Protein AF-A0A8J7DM87-F1 (afdb_monomer_lite)

Foldseek 3Di:
DVVLCCPQQQLNLQLVLLCVQQDPVDDPPPPLLSVLSVLLSVLVVLQCPDPVNQCVLCVVPVPDDSVVSNSVCSVVVVVSVQSNVQLNVCCVVVVCPPPHSNVSSVVSSVLSSLLSNQAWDWDWDWDWDDDPPDIDGPPVDTDIDTHQAEDELDDDPPDPVVNVVNNVSVVSNCPGPGDHHHYDYDPDPPPPPPPPPPPPDDDDDDDDD

Structure (mmCIF, N/CA/C/O backbone):
data_AF-A0A8J7DM87-F1
#
_entry.id   AF-A0A8J7DM87-F1
#
loop_
_atom_site.group_PDB
_atom_site.id
_atom_site.type_symbol
_atom_site.label_atom_id
_atom_site.label_alt_id
_atom_site.label_comp_id
_atom_site.label_asym_id
_atom_site.label_entity_id
_atom_site.label_seq_id
_atom_site.pdbx_PDB_ins_code
_atom_site.Cartn_x
_atom_site.Cartn_y
_atom_site.Cartn_z
_atom_site.occupancy
_atom_site.B_iso_or_equiv
_atom_site.auth_seq_id
_atom_site.auth_comp_id
_atom_site.auth_asym_id
_atom_site.auth_atom_id
_atom_site.pdbx_PDB_model_num
ATOM 1 N N . MET A 1 1 ? -19.772 6.213 -8.512 1.00 78.81 1 MET A N 1
ATOM 2 C CA . MET A 1 1 ? -18.608 6.985 -8.019 1.00 78.81 1 MET A CA 1
ATOM 3 C C . MET A 1 1 ? -18.524 7.007 -6.493 1.00 78.81 1 MET A C 1
ATOM 5 O O . MET A 1 1 ? -17.556 6.469 -5.978 1.00 78.81 1 MET A O 1
ATOM 9 N N . LEU A 1 2 ? -19.517 7.533 -5.754 1.00 88.38 2 LEU A N 1
ATOM 10 C CA . LEU A 1 2 ? -19.465 7.568 -4.277 1.00 88.38 2 LEU A CA 1
ATOM 11 C C . LEU A 1 2 ? -19.300 6.173 -3.649 1.00 88.38 2 LEU A C 1
ATOM 13 O O . LEU A 1 2 ? -18.433 5.987 -2.805 1.00 88.38 2 LEU A O 1
ATOM 17 N N . ALA A 1 3 ? -20.060 5.181 -4.123 1.00 91.25 3 ALA A N 1
ATOM 18 C CA . ALA A 1 3 ? -19.948 3.799 -3.648 1.00 91.25 3 ALA A CA 1
ATOM 19 C C . ALA A 1 3 ? -18.552 3.189 -3.889 1.00 91.25 3 ALA A C 1
ATOM 21 O O . ALA A 1 3 ? -18.015 2.528 -3.012 1.00 91.25 3 ALA A O 1
ATOM 22 N N . GLN A 1 4 ? -17.926 3.460 -5.041 1.00 89.00 4 GLN A N 1
ATOM 23 C CA . GLN A 1 4 ? -16.578 2.961 -5.347 1.00 89.00 4 GLN A CA 1
ATOM 24 C C . GLN A 1 4 ? -15.531 3.570 -4.412 1.00 89.00 4 GLN A C 1
ATOM 26 O O . GLN A 1 4 ? -14.715 2.845 -3.857 1.00 89.00 4 GLN A O 1
ATOM 31 N N . VAL A 1 5 ? -15.586 4.886 -4.179 1.00 92.75 5 VAL A N 1
ATOM 32 C CA . VAL A 1 5 ? -14.704 5.552 -3.205 1.00 92.75 5 VAL A CA 1
ATOM 33 C C . VAL A 1 5 ? -14.937 4.980 -1.808 1.00 92.75 5 VAL A C 1
ATOM 35 O O . VAL A 1 5 ? -13.983 4.651 -1.110 1.00 92.75 5 VAL A O 1
ATOM 38 N N . ALA A 1 6 ? -16.202 4.815 -1.419 1.00 92.06 6 ALA A N 1
ATOM 39 C CA . ALA A 1 6 ? -16.560 4.282 -0.116 1.00 92.06 6 ALA A CA 1
ATOM 40 C C . ALA A 1 6 ? -16.076 2.845 0.086 1.00 92.06 6 ALA A C 1
ATOM 42 O O . ALA A 1 6 ? -15.753 2.515 1.217 1.00 92.06 6 ALA A O 1
ATOM 43 N N . ILE A 1 7 ? -16.009 2.012 -0.961 1.00 92.12 7 ILE A N 1
ATOM 44 C CA . ILE A 1 7 ? -15.634 0.592 -0.862 1.00 92.12 7 ILE A CA 1
ATOM 45 C C . ILE A 1 7 ? -14.127 0.367 -1.058 1.00 92.12 7 ILE A C 1
ATOM 47 O O . ILE A 1 7 ? -13.558 -0.431 -0.314 1.00 92.12 7 ILE A O 1
ATOM 51 N N . ALA A 1 8 ? -13.487 1.076 -1.990 1.00 92.00 8 ALA A N 1
ATOM 52 C CA . ALA A 1 8 ? -12.152 0.740 -2.498 1.00 92.00 8 ALA A CA 1
ATOM 53 C C . ALA A 1 8 ? -11.088 1.838 -2.330 1.00 92.00 8 ALA A C 1
ATOM 55 O O . ALA A 1 8 ? -9.941 1.641 -2.728 1.00 92.00 8 ALA A O 1
ATOM 56 N N . SER A 1 9 ? -11.428 2.999 -1.758 1.00 95.06 9 SER A N 1
ATOM 57 C CA . SER A 1 9 ? -10.416 4.019 -1.456 1.00 95.06 9 SER A CA 1
ATOM 58 C C . SER A 1 9 ? -9.378 3.470 -0.471 1.00 95.06 9 SER A C 1
ATOM 60 O O . SER A 1 9 ? -9.795 2.987 0.585 1.00 95.06 9 SER A O 1
ATOM 62 N N . PRO A 1 10 ? -8.062 3.624 -0.735 1.00 96.00 10 PRO A N 1
ATOM 63 C CA . PRO A 1 10 ? -7.007 3.169 0.171 1.00 96.00 10 PRO A CA 1
ATOM 64 C C . PRO A 1 10 ? -7.178 3.655 1.615 1.00 96.00 10 PRO A C 1
ATOM 66 O O . PRO A 1 10 ? -6.912 2.905 2.544 1.00 96.00 10 PRO A O 1
ATOM 69 N N . ALA A 1 11 ? -7.687 4.877 1.819 1.00 95.69 11 ALA A N 1
ATOM 70 C CA . ALA A 1 11 ? -7.945 5.414 3.158 1.00 95.69 11 ALA A CA 1
ATOM 71 C C . ALA A 1 11 ? -9.092 4.693 3.870 1.00 95.69 11 ALA A C 1
ATOM 73 O O . ALA A 1 11 ? -9.029 4.444 5.070 1.00 95.69 11 ALA A O 1
ATOM 74 N N . VAL A 1 12 ? -10.154 4.356 3.135 1.00 95.06 12 VAL A N 1
ATOM 75 C CA . VAL A 1 12 ? -11.328 3.705 3.722 1.00 95.06 12 VAL A CA 1
ATOM 76 C C . VAL A 1 12 ? -11.049 2.225 3.966 1.00 95.06 12 VAL A C 1
ATOM 78 O O . VAL A 1 12 ? -11.455 1.702 5.003 1.00 95.06 12 VAL A O 1
ATOM 81 N N . THR A 1 13 ? -10.334 1.562 3.053 1.00 96.12 13 THR A N 1
ATOM 82 C CA . THR A 1 13 ? -9.898 0.178 3.253 1.00 96.12 13 THR A CA 1
ATOM 83 C C . THR A 1 13 ? -8.917 0.083 4.416 1.00 96.12 13 THR A C 1
ATOM 85 O O . THR A 1 13 ? -9.153 -0.716 5.313 1.00 96.12 13 THR A O 1
ATOM 88 N N . ALA A 1 14 ? -7.913 0.969 4.485 1.00 96.06 14 ALA A N 1
ATOM 89 C CA . ALA A 1 14 ? -6.979 1.051 5.611 1.00 96.06 14 ALA A CA 1
ATOM 90 C C . ALA A 1 14 ? -7.693 1.268 6.948 1.00 96.06 14 ALA A C 1
ATOM 92 O O . ALA A 1 14 ? -7.427 0.549 7.904 1.00 96.06 14 ALA A O 1
ATOM 93 N N . LEU A 1 15 ? -8.634 2.218 7.015 1.00 95.06 15 LEU A N 1
ATOM 94 C CA . LEU A 1 15 ? -9.402 2.469 8.234 1.00 95.06 15 LEU A CA 1
ATOM 95 C C . LEU A 1 15 ? -10.190 1.227 8.666 1.00 95.06 15 LEU A C 1
ATOM 97 O O . LEU A 1 15 ? -10.173 0.868 9.841 1.00 95.06 15 LEU A O 1
ATOM 101 N N . ARG A 1 16 ? -10.864 0.554 7.724 1.00 94.06 16 ARG A N 1
ATOM 102 C CA . ARG A 1 16 ? -11.613 -0.675 8.015 1.00 94.06 16 ARG A CA 1
ATOM 103 C C . ARG A 1 16 ? -10.704 -1.807 8.489 1.00 94.06 16 ARG A C 1
ATOM 105 O O . ARG A 1 16 ? -11.084 -2.505 9.424 1.00 94.06 16 ARG A O 1
ATOM 112 N N . SER A 1 17 ? -9.531 -1.971 7.885 1.00 95.00 17 SER A N 1
ATOM 113 C CA . SER A 1 17 ? -8.558 -2.99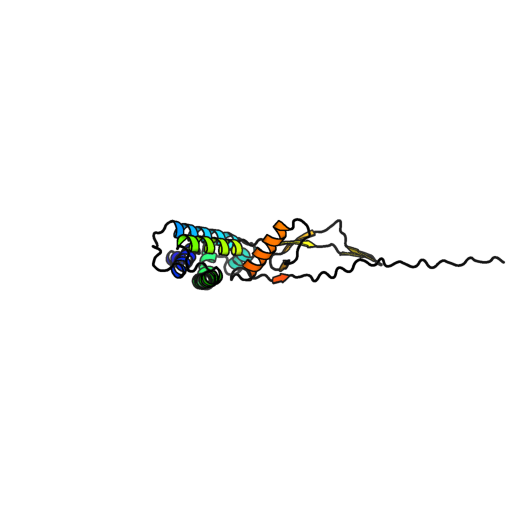7 8.276 1.00 95.00 17 SER A CA 1
ATOM 114 C C . SER A 1 17 ? -7.961 -2.718 9.657 1.00 95.00 17 SER A C 1
ATOM 116 O O . SER A 1 17 ? -7.986 -3.598 10.513 1.00 95.00 17 SER A O 1
ATOM 118 N N . LEU A 1 18 ? -7.559 -1.470 9.935 1.00 93.94 18 LEU A N 1
ATOM 119 C CA . LEU A 1 18 ? -7.085 -1.042 11.257 1.00 93.94 18 LEU A CA 1
ATOM 120 C C . LEU A 1 18 ? -8.125 -1.320 12.348 1.00 93.94 18 LEU A C 1
ATOM 122 O O . LEU A 1 18 ? -7.807 -1.870 13.398 1.00 93.94 18 LEU A O 1
ATOM 126 N N . MET A 1 19 ? -9.392 -1.003 12.089 1.00 92.31 19 MET A N 1
ATOM 127 C CA . MET A 1 19 ? -10.471 -1.280 13.037 1.00 92.31 19 MET A CA 1
ATOM 128 C C . MET A 1 19 ? -10.674 -2.769 13.328 1.00 92.31 19 MET A C 1
ATOM 130 O O . MET A 1 19 ? -11.056 -3.121 14.443 1.00 92.31 19 MET A O 1
ATOM 134 N N . ARG A 1 20 ? -10.440 -3.648 12.347 1.00 91.25 20 ARG A N 1
ATOM 135 C CA . ARG A 1 20 ? -10.564 -5.100 12.546 1.00 91.25 20 ARG A CA 1
ATOM 136 C C . ARG A 1 20 ? -9.484 -5.632 13.481 1.00 91.25 20 ARG A C 1
ATOM 138 O O . ARG A 1 20 ? -9.795 -6.478 14.311 1.00 91.25 20 ARG A O 1
ATOM 145 N N . VAL A 1 21 ? -8.256 -5.125 13.369 1.00 91.12 21 VAL A N 1
ATOM 146 C CA . VAL A 1 21 ? -7.116 -5.599 14.174 1.00 91.12 21 VAL A CA 1
ATOM 147 C C . VAL A 1 21 ? -7.040 -4.950 15.559 1.00 91.12 21 VAL A C 1
ATOM 149 O O . VAL A 1 21 ? -6.630 -5.598 16.513 1.00 91.12 21 VAL A O 1
ATOM 152 N N . ILE A 1 22 ? -7.494 -3.702 15.698 1.00 89.06 22 ILE A N 1
ATOM 153 C CA . ILE A 1 22 ? -7.538 -2.977 16.981 1.00 89.06 22 ILE A CA 1
ATOM 154 C C . ILE A 1 22 ? -8.763 -3.381 17.832 1.00 89.06 22 ILE A C 1
ATOM 156 O O . ILE A 1 22 ? -8.779 -3.208 19.052 1.00 89.06 22 ILE A O 1
ATOM 160 N N . GLY A 1 23 ? -9.795 -3.947 17.200 1.00 77.88 23 GLY A N 1
ATOM 161 C CA . GLY A 1 23 ? -11.029 -4.373 17.856 1.00 77.88 23 GLY A CA 1
ATOM 162 C C . GLY A 1 23 ? -12.035 -3.239 18.099 1.00 77.88 23 GLY A C 1
ATOM 163 O O . GLY A 1 23 ? -11.766 -2.056 17.889 1.00 77.88 23 GLY A O 1
ATOM 164 N N . GLN A 1 24 ? -13.238 -3.609 18.561 1.00 59.88 24 GLN A N 1
ATOM 165 C CA . GLN A 1 24 ? -14.386 -2.696 18.733 1.00 59.88 24 GLN A CA 1
ATOM 166 C C . GLN A 1 24 ? -14.184 -1.596 19.794 1.00 59.88 24 GLN A C 1
ATOM 168 O O . GLN A 1 24 ? -15.005 -0.686 19.886 1.00 59.88 24 GLN A O 1
ATOM 173 N N . SER A 1 25 ? -13.099 -1.644 20.574 1.00 54.94 25 SER A N 1
ATOM 174 C CA . SER A 1 25 ? -12.736 -0.585 21.527 1.00 54.94 25 SER A CA 1
ATOM 175 C C . SER A 1 25 ? -12.288 0.712 20.838 1.00 54.94 25 SER A C 1
ATOM 177 O O . SER A 1 25 ? -12.286 1.770 21.465 1.00 54.94 25 SER A O 1
ATOM 179 N N . ALA A 1 26 ? -11.951 0.665 19.544 1.00 59.50 26 ALA A N 1
ATOM 180 C CA . ALA A 1 26 ? -11.668 1.848 18.744 1.00 59.50 26 ALA A CA 1
ATOM 181 C C . ALA A 1 26 ? -12.945 2.409 18.100 1.00 59.50 26 ALA A C 1
ATOM 183 O O . ALA A 1 26 ? -13.532 1.819 17.192 1.00 59.50 26 ALA A O 1
ATOM 184 N N . SER A 1 27 ? -13.353 3.603 18.530 1.00 65.56 27 SER A N 1
ATOM 185 C CA . SER A 1 27 ? -14.423 4.341 17.859 1.00 65.56 27 SER A CA 1
ATOM 186 C C . SER A 1 27 ? -13.992 4.771 16.449 1.00 65.56 27 SER A C 1
ATOM 188 O O . SER A 1 27 ? -12.911 5.335 16.278 1.00 65.56 27 SER A O 1
ATOM 190 N N . LEU A 1 28 ? -14.889 4.645 15.460 1.00 72.31 28 LEU A N 1
ATOM 191 C CA . LEU A 1 28 ? -14.779 5.283 14.129 1.00 72.31 28 LEU A CA 1
ATOM 192 C C . LEU A 1 28 ? -14.495 6.796 14.205 1.00 72.31 28 LEU A C 1
ATOM 194 O O . LEU A 1 28 ? -14.063 7.417 13.230 1.00 72.31 28 LEU A O 1
ATOM 198 N N . THR A 1 29 ? -14.782 7.412 15.352 1.00 79.00 29 THR A N 1
ATOM 199 C CA . THR A 1 29 ? -14.550 8.833 15.607 1.00 79.00 29 THR A CA 1
ATOM 200 C C . THR A 1 29 ? -13.154 9.147 16.143 1.00 79.00 29 THR A C 1
ATOM 202 O O . THR A 1 29 ? -12.823 10.330 16.227 1.00 79.00 29 THR A O 1
ATOM 205 N N . ASN A 1 30 ? -12.322 8.144 16.461 1.00 88.75 30 ASN A N 1
ATOM 206 C CA . ASN A 1 30 ? -10.961 8.373 16.942 1.00 88.75 30 ASN A CA 1
ATOM 207 C C . ASN A 1 30 ? -10.128 9.055 15.844 1.00 88.75 30 ASN A C 1
ATOM 209 O O . ASN A 1 30 ? -9.835 8.484 14.791 1.00 88.75 30 ASN A O 1
ATOM 213 N N . VAL A 1 31 ? -9.762 10.312 16.099 1.00 92.00 31 VAL A N 1
ATOM 214 C CA . VAL A 1 31 ? -9.039 11.161 15.148 1.00 92.00 31 VAL A CA 1
ATOM 215 C C . VAL A 1 31 ? -7.661 10.587 14.825 1.00 92.00 31 VAL A C 1
ATOM 217 O O . VAL A 1 31 ? -7.260 10.642 13.667 1.00 92.00 31 VAL A O 1
ATOM 220 N N . GLN A 1 32 ? -6.967 9.992 15.800 1.00 92.00 32 GLN A N 1
ATOM 221 C CA . GLN A 1 32 ? -5.617 9.457 15.600 1.00 92.00 32 GLN A CA 1
ATOM 222 C C . GLN A 1 32 ? -5.625 8.262 14.645 1.00 92.00 32 GLN A C 1
ATOM 224 O O . GLN A 1 32 ? -4.847 8.223 13.695 1.00 92.00 32 GLN A O 1
ATOM 229 N N . ILE A 1 33 ? -6.580 7.344 14.813 1.00 92.81 33 ILE A N 1
ATOM 230 C CA . ILE A 1 33 ? -6.724 6.180 13.926 1.00 92.81 33 ILE A CA 1
ATOM 231 C C . ILE A 1 33 ? -7.092 6.621 12.502 1.00 92.81 33 ILE A C 1
ATOM 233 O O . ILE A 1 33 ? -6.536 6.114 11.528 1.00 92.81 33 ILE A O 1
ATOM 237 N N . ARG A 1 34 ? -7.982 7.613 12.353 1.00 93.69 34 ARG A N 1
ATOM 238 C CA . ARG A 1 34 ? -8.309 8.171 11.028 1.00 93.69 34 ARG A CA 1
ATOM 239 C C . ARG A 1 34 ? -7.117 8.861 10.372 1.00 93.69 34 ARG A C 1
ATOM 241 O O . ARG A 1 34 ? -6.947 8.727 9.162 1.00 93.69 34 ARG A O 1
ATOM 248 N N . ASN A 1 35 ? -6.300 9.571 11.149 1.00 95.94 35 ASN A N 1
ATOM 249 C CA . ASN A 1 35 ? -5.075 10.183 10.645 1.00 95.94 35 ASN A CA 1
ATOM 250 C C . ASN A 1 35 ? -4.100 9.112 10.150 1.00 95.94 35 ASN A C 1
ATOM 252 O O . ASN A 1 35 ? -3.584 9.250 9.046 1.00 95.94 35 ASN A O 1
ATOM 256 N N . LYS A 1 36 ? -3.929 8.012 10.893 1.00 96.19 36 LYS A N 1
ATOM 257 C CA . LYS A 1 36 ? -3.086 6.885 10.474 1.00 96.19 36 LYS A CA 1
ATOM 258 C C . LYS A 1 36 ? -3.600 6.185 9.213 1.00 96.19 36 LYS A C 1
ATOM 260 O O . LYS A 1 36 ? -2.830 5.936 8.290 1.00 96.19 36 LYS A O 1
ATOM 265 N N . ALA A 1 37 ? -4.912 5.999 9.076 1.00 95.69 37 ALA A N 1
ATOM 266 C CA . ALA A 1 37 ? -5.497 5.508 7.827 1.00 95.69 37 ALA A CA 1
ATOM 267 C C . ALA A 1 37 ? -5.257 6.459 6.632 1.00 95.69 37 ALA A C 1
ATOM 269 O O . ALA A 1 37 ? -5.003 6.006 5.513 1.00 95.69 37 ALA A O 1
ATOM 270 N N . ALA A 1 38 ? -5.330 7.776 6.853 1.00 96.25 38 ALA A N 1
ATOM 271 C CA . ALA A 1 38 ? -5.045 8.778 5.826 1.00 96.25 38 ALA A CA 1
ATOM 272 C C . ALA A 1 38 ? -3.552 8.830 5.456 1.00 96.25 38 ALA A C 1
ATOM 274 O O . ALA A 1 38 ? -3.221 8.959 4.278 1.00 96.25 38 ALA A O 1
ATOM 275 N N . GLU A 1 39 ? -2.665 8.686 6.440 1.00 97.00 39 GLU A N 1
ATOM 276 C CA . GLU A 1 39 ? -1.218 8.568 6.251 1.00 97.00 39 GLU A CA 1
ATOM 277 C C . GLU A 1 39 ? -0.881 7.336 5.406 1.00 97.00 39 GLU A C 1
ATOM 279 O O . GLU A 1 39 ? -0.224 7.460 4.373 1.00 97.00 39 GLU A O 1
ATOM 284 N N . LEU A 1 40 ? -1.438 6.171 5.744 1.00 95.88 40 LEU A N 1
ATOM 285 C CA . LEU A 1 40 ? -1.252 4.957 4.955 1.00 95.88 40 LEU A CA 1
ATOM 286 C C . LEU A 1 40 ? -1.753 5.130 3.509 1.00 95.88 40 LEU A C 1
ATOM 288 O O . LEU A 1 40 ? -1.078 4.749 2.550 1.00 95.88 40 LEU A O 1
ATOM 292 N N . ALA A 1 41 ? -2.912 5.765 3.318 1.00 95.50 41 ALA A N 1
ATOM 293 C CA . ALA A 1 41 ? -3.420 6.086 1.984 1.00 95.50 41 ALA A CA 1
ATOM 294 C C . ALA A 1 41 ? -2.492 7.023 1.197 1.00 95.50 41 ALA A C 1
ATOM 296 O O . ALA A 1 41 ? -2.371 6.903 -0.025 1.00 95.50 41 ALA A O 1
ATOM 297 N N . TRP A 1 42 ? -1.821 7.948 1.883 1.00 95.44 42 TRP A N 1
ATOM 298 C CA . TRP A 1 42 ? -0.804 8.795 1.275 1.00 95.44 42 TRP A CA 1
ATOM 299 C C . TRP A 1 42 ? 0.422 7.985 0.849 1.00 95.44 42 TRP A C 1
ATOM 301 O O . TRP A 1 42 ? 0.929 8.189 -0.256 1.00 95.44 42 TRP A O 1
ATOM 311 N N . SER A 1 43 ? 0.845 7.010 1.655 1.00 94.38 43 SER A N 1
ATOM 312 C CA . SER A 1 43 ? 1.924 6.079 1.309 1.00 94.38 43 SER A CA 1
ATOM 313 C C . SER A 1 43 ? 1.594 5.255 0.062 1.00 94.38 43 SER A C 1
ATOM 315 O O . SER A 1 43 ? 2.444 5.123 -0.820 1.00 94.38 43 SER A O 1
ATOM 317 N N . PHE A 1 44 ? 0.342 4.821 -0.123 1.00 94.31 44 PHE A N 1
ATOM 318 C CA . PHE A 1 44 ? -0.105 4.169 -1.367 1.00 94.31 44 PHE A CA 1
ATOM 319 C C . PHE A 1 44 ? 0.088 5.033 -2.616 1.00 94.31 44 PHE A C 1
ATOM 321 O O . PHE A 1 44 ? 0.312 4.509 -3.709 1.00 94.31 44 PHE A O 1
ATOM 328 N N . ARG A 1 45 ? 0.058 6.364 -2.482 1.00 92.25 45 ARG A N 1
ATOM 329 C CA . ARG A 1 45 ? 0.340 7.265 -3.604 1.00 92.25 45 ARG A CA 1
ATOM 330 C C . ARG A 1 45 ? 1.756 7.068 -4.142 1.00 92.25 45 ARG A C 1
ATOM 332 O O . ARG A 1 45 ? 1.962 7.241 -5.338 1.00 92.25 45 ARG A O 1
ATOM 339 N N . SER A 1 46 ? 2.719 6.699 -3.295 1.00 89.25 46 SER A N 1
ATOM 340 C CA . SER A 1 46 ? 4.086 6.407 -3.737 1.00 89.25 46 SER A CA 1
ATOM 341 C C . SER A 1 46 ? 4.140 5.181 -4.653 1.00 89.25 46 SER A C 1
ATOM 343 O O . SER A 1 46 ? 4.792 5.252 -5.691 1.00 89.25 46 SER A O 1
ATOM 345 N N . LEU A 1 47 ? 3.379 4.125 -4.339 1.00 89.69 47 LEU A N 1
ATOM 346 C CA . LEU A 1 47 ? 3.224 2.928 -5.168 1.00 89.69 47 LEU A CA 1
ATOM 347 C C . LEU A 1 47 ? 2.506 3.252 -6.484 1.00 89.69 47 LEU A C 1
ATOM 349 O O . LEU A 1 47 ? 3.022 2.962 -7.561 1.00 89.69 47 LEU A O 1
ATOM 353 N N . PHE A 1 48 ? 1.338 3.896 -6.417 1.00 92.12 48 PHE A N 1
ATOM 354 C CA . PHE A 1 48 ? 0.552 4.197 -7.616 1.00 92.12 48 PHE A CA 1
ATOM 355 C C . PHE A 1 48 ? 1.206 5.241 -8.525 1.00 92.12 48 PHE A C 1
ATOM 357 O O . PHE A 1 48 ? 0.922 5.258 -9.717 1.00 92.12 48 PHE A O 1
ATOM 364 N N . ASN A 1 49 ? 2.103 6.084 -8.016 1.00 91.31 49 ASN A N 1
ATOM 365 C CA . ASN A 1 49 ? 2.853 7.028 -8.845 1.00 91.31 49 ASN A CA 1
ATOM 366 C C . ASN A 1 49 ? 4.151 6.441 -9.419 1.00 91.31 49 ASN A C 1
ATOM 368 O O . ASN A 1 49 ? 4.875 7.158 -10.113 1.00 91.31 49 ASN A O 1
ATOM 372 N N . GLN A 1 50 ? 4.462 5.165 -9.169 1.00 87.75 50 GLN A N 1
ATOM 373 C CA . GLN A 1 50 ? 5.582 4.515 -9.848 1.00 87.75 50 GLN A CA 1
ATOM 374 C C . GLN A 1 50 ? 5.313 4.479 -11.365 1.00 87.75 50 GLN A C 1
ATOM 376 O O . GLN A 1 50 ? 4.179 4.185 -11.772 1.00 87.75 50 GLN A O 1
ATOM 381 N N . PRO A 1 51 ? 6.311 4.779 -12.221 1.00 88.56 51 PRO A N 1
ATOM 382 C CA . PRO A 1 51 ? 6.134 4.779 -13.674 1.00 88.56 51 PRO A CA 1
ATOM 383 C C . PRO A 1 51 ? 5.600 3.450 -14.214 1.00 88.56 51 PRO A C 1
ATOM 385 O O . PRO A 1 51 ? 4.769 3.442 -15.122 1.00 88.56 51 PRO A O 1
ATOM 388 N N . GLU A 1 52 ? 6.028 2.333 -13.629 1.00 87.00 52 GLU A N 1
ATOM 389 C CA . GLU A 1 52 ? 5.628 0.981 -14.021 1.00 87.00 52 GLU A CA 1
ATOM 390 C C . GLU A 1 52 ? 4.151 0.745 -13.711 1.00 87.00 52 GLU A C 1
ATOM 392 O O . GLU A 1 52 ? 3.396 0.318 -14.583 1.00 87.00 52 GLU A O 1
ATOM 397 N N . VAL A 1 53 ? 3.718 1.101 -12.497 1.00 89.94 53 VAL A N 1
ATOM 398 C CA . VAL A 1 53 ? 2.318 0.979 -12.063 1.00 89.94 53 VAL A CA 1
ATOM 399 C C . VAL A 1 53 ? 1.425 1.912 -12.877 1.00 89.94 53 VAL A C 1
ATOM 401 O O . VAL A 1 53 ? 0.383 1.498 -13.378 1.00 89.94 53 VAL A O 1
ATOM 404 N N . THR A 1 54 ? 1.865 3.152 -13.100 1.00 92.12 54 THR A N 1
ATOM 405 C CA . THR A 1 54 ? 1.133 4.116 -13.933 1.00 92.12 54 THR A CA 1
ATOM 406 C C . THR A 1 54 ? 0.957 3.598 -15.356 1.00 92.12 54 THR A C 1
ATOM 408 O O . THR A 1 54 ? -0.135 3.694 -15.921 1.00 92.12 54 THR A O 1
ATOM 411 N N . THR A 1 55 ? 2.016 3.030 -15.937 1.00 92.06 55 THR A N 1
ATOM 412 C CA . THR A 1 55 ? 1.986 2.464 -17.290 1.00 92.06 55 THR A CA 1
ATOM 413 C C . THR A 1 55 ? 1.079 1.241 -17.357 1.00 92.06 55 THR A C 1
ATOM 415 O O . THR A 1 55 ? 0.281 1.147 -18.288 1.00 92.06 55 THR A O 1
ATOM 418 N N . LEU A 1 56 ? 1.131 0.353 -16.358 1.00 91.81 56 LEU A N 1
ATOM 419 C CA . LEU A 1 56 ? 0.257 -0.816 -16.247 1.00 91.81 56 LEU A CA 1
ATOM 420 C C . LEU A 1 56 ? -1.220 -0.406 -16.201 1.00 91.81 56 LEU A C 1
ATOM 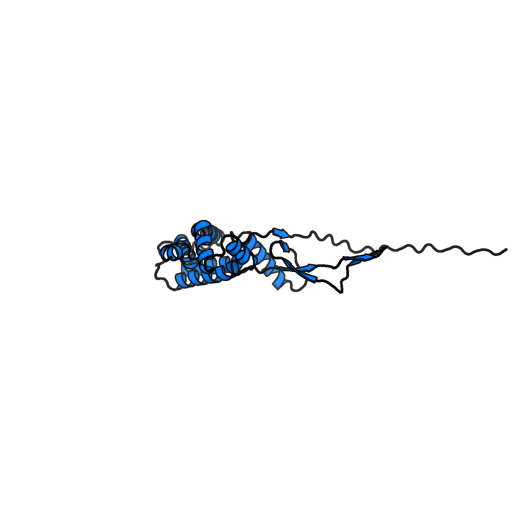422 O O . LEU A 1 56 ? -2.003 -0.818 -17.056 1.00 91.81 56 LEU A O 1
ATOM 426 N N . LEU A 1 57 ? -1.594 0.459 -15.254 1.00 93.56 57 LEU A N 1
ATOM 427 C CA . LEU A 1 57 ? -2.988 0.864 -15.052 1.00 93.56 57 LEU A CA 1
ATOM 428 C C . LEU A 1 57 ? -3.545 1.644 -16.248 1.00 93.56 57 LEU A C 1
ATOM 430 O O . LEU A 1 57 ? -4.689 1.432 -16.652 1.00 93.56 57 LEU A O 1
ATOM 434 N N . ARG A 1 58 ? -2.734 2.514 -16.867 1.00 93.12 58 ARG A N 1
ATOM 435 C CA . ARG A 1 58 ? -3.116 3.180 -18.124 1.00 93.12 58 ARG A CA 1
ATOM 436 C C . ARG A 1 58 ? -3.137 2.221 -19.313 1.00 93.12 58 ARG A C 1
ATOM 438 O O . ARG A 1 58 ? -3.840 2.486 -20.281 1.00 93.12 58 ARG A O 1
ATOM 445 N N . GLY A 1 59 ? -2.366 1.139 -19.282 1.00 92.06 59 GLY A N 1
ATOM 446 C CA . GLY A 1 59 ? -2.393 0.087 -20.295 1.00 92.06 59 GLY A CA 1
ATOM 447 C C . GLY A 1 59 ? -3.720 -0.670 -20.315 1.00 92.06 59 GLY A C 1
ATOM 448 O O . GLY A 1 59 ? -4.204 -0.998 -21.393 1.00 92.06 59 GLY A O 1
ATOM 449 N N . MET A 1 60 ? -4.335 -0.874 -19.145 1.00 90.25 60 MET A N 1
ATOM 450 C CA . MET A 1 60 ? -5.623 -1.565 -19.005 1.00 90.25 60 MET A CA 1
ATOM 451 C C . MET A 1 60 ? -6.793 -0.753 -19.574 1.00 90.25 60 MET A C 1
ATOM 453 O O . MET A 1 60 ? -7.646 -1.299 -20.268 1.00 90.25 60 MET A O 1
ATOM 457 N N . ASN A 1 61 ? -6.850 0.553 -19.290 1.00 87.75 61 ASN A N 1
ATOM 458 C CA . ASN A 1 61 ? -7.855 1.455 -19.854 1.00 87.75 61 ASN A CA 1
ATOM 459 C C . ASN A 1 61 ? -7.368 2.916 -19.806 1.00 87.75 61 ASN A C 1
ATOM 461 O O . ASN A 1 61 ? -6.939 3.408 -18.762 1.00 87.75 61 ASN A O 1
ATOM 465 N N . ARG A 1 62 ? -7.459 3.624 -20.939 1.00 87.31 62 ARG A N 1
ATOM 466 C CA . ARG A 1 62 ? -6.983 5.012 -21.109 1.00 87.31 62 ARG A CA 1
ATOM 467 C C . ARG A 1 62 ? -8.082 6.072 -21.078 1.00 87.31 62 ARG A C 1
ATOM 469 O O . ARG A 1 62 ? -7.757 7.253 -21.072 1.00 87.31 62 ARG A O 1
ATOM 476 N N . GLN A 1 63 ? -9.350 5.670 -21.108 1.00 88.31 63 GLN A N 1
ATOM 477 C CA . GLN A 1 63 ? -10.471 6.592 -21.318 1.00 88.31 63 GLN A CA 1
ATOM 478 C C . GLN A 1 63 ? -10.833 7.394 -20.064 1.00 88.31 63 GLN A C 1
ATOM 480 O O . GLN A 1 63 ? -11.389 8.484 -20.157 1.00 88.31 63 GLN A O 1
ATOM 485 N N . GLU A 1 64 ? -10.521 6.868 -18.881 1.00 89.62 64 GLU A N 1
ATOM 486 C CA . GLU A 1 64 ? -10.902 7.496 -17.622 1.00 89.62 64 GLU A CA 1
ATOM 487 C C . GLU A 1 64 ? -9.750 8.227 -16.925 1.00 89.62 64 GLU A C 1
ATOM 489 O O . GLU A 1 64 ? -8.578 7.877 -17.104 1.00 89.62 64 GLU A O 1
ATOM 494 N N . PRO A 1 65 ? -10.069 9.200 -16.049 1.00 92.88 65 PRO A N 1
ATOM 495 C CA . PRO A 1 65 ? -9.078 9.826 -15.188 1.00 92.88 65 PRO A CA 1
ATOM 496 C C . PRO A 1 65 ? -8.292 8.800 -14.363 1.00 92.88 65 PRO A C 1
ATOM 498 O O . PRO A 1 65 ? -8.856 7.859 -13.803 1.00 92.88 65 PRO A O 1
ATOM 501 N N . TYR A 1 66 ? -6.985 9.032 -14.219 1.00 93.44 66 TYR A N 1
ATOM 502 C CA . TYR A 1 66 ? -6.071 8.089 -13.565 1.00 93.44 66 TYR A CA 1
ATOM 503 C C . TYR A 1 66 ? -6.494 7.698 -12.140 1.00 93.44 66 TYR A C 1
ATOM 505 O O . TYR A 1 66 ? -6.436 6.530 -11.771 1.00 93.44 66 TYR A O 1
ATOM 513 N N . TRP A 1 67 ? -6.989 8.653 -11.350 1.00 92.38 67 TRP A N 1
ATOM 514 C CA . TRP A 1 67 ? -7.448 8.389 -9.984 1.00 92.38 67 TRP A CA 1
ATOM 515 C C . TRP A 1 67 ? -8.603 7.377 -9.934 1.00 92.38 67 TRP A C 1
ATOM 517 O O . TRP A 1 67 ? -8.702 6.605 -8.984 1.00 92.38 67 TRP A O 1
ATOM 527 N N . ARG A 1 68 ? -9.465 7.345 -10.959 1.00 92.75 68 ARG A N 1
ATOM 528 C CA . ARG A 1 68 ? -10.583 6.402 -11.028 1.00 92.75 68 ARG A CA 1
ATOM 529 C C . ARG A 1 68 ? -10.097 5.005 -11.392 1.00 92.75 68 ARG A C 1
ATOM 531 O O . ARG A 1 68 ? -10.554 4.039 -10.797 1.00 92.75 68 ARG A O 1
ATOM 538 N N . ARG A 1 69 ? -9.099 4.915 -12.276 1.00 92.81 69 ARG A N 1
ATOM 539 C CA . ARG A 1 69 ? -8.407 3.658 -12.599 1.00 92.81 69 ARG A CA 1
ATOM 540 C C . ARG A 1 69 ? -7.758 3.033 -11.367 1.00 92.81 69 ARG A C 1
ATOM 542 O O . ARG A 1 69 ? -7.877 1.831 -11.178 1.00 92.81 69 ARG A O 1
ATOM 549 N N . VAL A 1 70 ? -7.130 3.844 -10.513 1.00 94.12 70 VAL A N 1
ATOM 550 C CA . VAL A 1 70 ? -6.578 3.373 -9.231 1.00 94.12 70 VAL A CA 1
ATOM 551 C C . VAL A 1 70 ? -7.680 2.790 -8.342 1.00 94.12 70 VAL A C 1
ATOM 553 O O . VAL A 1 70 ? -7.516 1.692 -7.826 1.00 94.12 70 VAL A O 1
ATOM 556 N N . LEU A 1 71 ? -8.818 3.477 -8.195 1.00 93.81 71 LEU A N 1
ATOM 557 C CA . LEU A 1 71 ? -9.933 2.979 -7.376 1.00 93.81 71 LEU A CA 1
ATOM 558 C C . LEU A 1 71 ? -10.524 1.669 -7.904 1.00 93.81 71 LEU A C 1
ATOM 560 O O . LEU A 1 71 ? -10.820 0.780 -7.112 1.00 93.81 71 LEU A O 1
ATOM 564 N N . GLU A 1 72 ? -10.703 1.553 -9.218 1.00 93.12 72 GLU A N 1
ATOM 565 C CA . GLU A 1 72 ? -11.192 0.320 -9.843 1.00 93.12 72 GLU A CA 1
ATOM 566 C C . GLU A 1 72 ? -10.190 -0.819 -9.666 1.00 93.12 72 GLU A C 1
ATOM 568 O O . GLU A 1 72 ? -10.579 -1.905 -9.259 1.00 93.12 72 GLU A O 1
ATOM 573 N N . TYR A 1 73 ? -8.892 -0.549 -9.821 1.00 94.00 73 TYR A N 1
ATOM 574 C CA . TYR A 1 73 ? -7.855 -1.543 -9.554 1.00 94.00 73 TYR A CA 1
ATOM 575 C C . TYR A 1 73 ? -7.850 -2.013 -8.092 1.00 94.00 73 TYR A C 1
ATOM 577 O O . TYR A 1 73 ? -7.741 -3.207 -7.831 1.00 94.00 73 TYR A O 1
ATOM 585 N N . CYS A 1 74 ? -8.009 -1.101 -7.126 1.00 95.12 74 CYS A N 1
ATOM 586 C CA . CYS A 1 74 ? -8.133 -1.465 -5.712 1.00 95.12 74 CYS A CA 1
ATOM 587 C C . CYS A 1 74 ? -9.381 -2.314 -5.433 1.00 95.12 74 CYS A C 1
ATOM 589 O O . CYS A 1 74 ? -9.342 -3.187 -4.565 1.00 95.12 74 CYS A O 1
ATOM 591 N N . LEU A 1 75 ? -10.486 -2.040 -6.135 1.00 94.75 75 LEU A N 1
ATOM 592 C CA . LEU A 1 75 ? -11.734 -2.787 -6.004 1.00 94.75 75 LEU A CA 1
ATOM 593 C C . LEU A 1 75 ? -11.585 -4.199 -6.579 1.00 94.75 75 LEU A C 1
ATOM 595 O O . LEU A 1 75 ? -11.812 -5.171 -5.864 1.00 94.75 75 LEU A O 1
ATOM 599 N N . ASP A 1 76 ? -11.161 -4.296 -7.838 1.00 93.81 76 ASP A N 1
ATOM 600 C CA . ASP A 1 76 ? -11.041 -5.552 -8.582 1.00 93.81 76 ASP A CA 1
ATOM 601 C C . ASP A 1 76 ? -9.935 -6.446 -8.005 1.00 93.81 76 ASP A C 1
ATOM 603 O O . ASP A 1 76 ? -10.079 -7.664 -7.938 1.00 93.81 76 ASP A O 1
ATOM 607 N N . GLY A 1 77 ? -8.839 -5.838 -7.541 1.00 91.38 77 GLY A N 1
ATOM 608 C CA . GLY A 1 77 ? -7.716 -6.521 -6.898 1.00 91.38 77 GLY A CA 1
ATOM 609 C C . GLY A 1 77 ? -7.933 -6.851 -5.418 1.00 91.38 77 GLY A C 1
ATOM 610 O O . GLY A 1 77 ? -7.036 -7.411 -4.794 1.00 91.38 77 GLY A O 1
ATOM 611 N N . GLY A 1 78 ? -9.082 -6.495 -4.833 1.00 94.56 78 GLY A N 1
ATOM 612 C CA . GLY A 1 78 ? -9.415 -6.855 -3.454 1.00 94.56 78 GLY A CA 1
ATOM 613 C C . GLY A 1 78 ? -8.511 -6.212 -2.396 1.00 94.56 78 GLY A C 1
ATOM 614 O O . GLY A 1 78 ? -8.123 -6.880 -1.437 1.00 94.56 78 GLY A O 1
ATOM 615 N N . LEU A 1 79 ? -8.196 -4.914 -2.521 1.00 95.25 79 LEU A N 1
ATOM 616 C CA . LEU A 1 79 ? -7.298 -4.209 -1.590 1.00 95.25 79 LEU A CA 1
ATOM 617 C C . LEU A 1 79 ? -7.740 -4.328 -0.119 1.00 95.25 79 LEU A C 1
ATOM 619 O O . LEU A 1 79 ? -6.894 -4.400 0.767 1.00 95.25 79 LEU A O 1
ATOM 623 N N . GLN A 1 80 ? -9.051 -4.376 0.148 1.00 95.50 80 GLN A N 1
ATOM 624 C CA . GLN A 1 80 ? -9.574 -4.608 1.499 1.00 95.50 80 GLN A CA 1
ATOM 625 C C . GLN A 1 80 ? -9.054 -5.924 2.087 1.00 95.50 80 GLN A C 1
ATOM 627 O O . GLN A 1 80 ? -8.568 -5.930 3.210 1.00 95.50 80 GLN A O 1
ATOM 632 N N . SER A 1 81 ? -9.149 -7.021 1.334 1.00 96.31 81 SER A N 1
ATOM 633 C CA . SER A 1 81 ? -8.722 -8.345 1.790 1.00 96.31 81 SER A CA 1
ATOM 634 C C . SER A 1 81 ? -7.213 -8.406 1.990 1.00 96.31 81 SER A C 1
ATOM 636 O O . SER A 1 81 ? -6.757 -8.967 2.979 1.00 96.31 81 SER A O 1
ATOM 638 N N . VAL A 1 82 ? -6.445 -7.776 1.094 1.00 95.50 82 VAL A N 1
ATOM 639 C CA . VAL A 1 82 ? -4.984 -7.679 1.222 1.00 95.50 82 VAL A CA 1
ATOM 640 C C . VAL A 1 82 ? -4.593 -6.956 2.510 1.00 95.50 82 VAL A C 1
ATOM 642 O O . VAL A 1 82 ? -3.726 -7.431 3.237 1.00 95.50 82 VAL A O 1
ATOM 645 N N . LEU A 1 83 ? -5.227 -5.818 2.805 1.00 96.50 83 LEU A N 1
ATOM 646 C CA . LEU A 1 83 ? -4.928 -5.050 4.013 1.00 96.50 83 LEU A CA 1
ATOM 647 C C . LEU A 1 83 ? -5.396 -5.755 5.287 1.00 96.50 83 LEU A C 1
ATOM 649 O O . LEU A 1 83 ? -4.661 -5.737 6.269 1.00 96.50 83 LEU A O 1
ATOM 653 N N . ASP A 1 84 ? -6.576 -6.381 5.267 1.00 95.50 84 ASP A N 1
ATOM 654 C CA . ASP A 1 84 ? -7.098 -7.144 6.406 1.00 95.50 84 ASP A CA 1
ATOM 655 C C . ASP A 1 84 ? -6.129 -8.264 6.803 1.00 95.50 84 ASP A C 1
ATOM 657 O O . ASP A 1 84 ? -5.756 -8.366 7.970 1.00 95.50 84 ASP A O 1
ATOM 661 N N . GLU A 1 85 ? -5.679 -9.053 5.827 1.00 95.88 85 GLU A N 1
ATOM 662 C CA . GLU A 1 85 ? -4.766 -10.172 6.061 1.00 95.88 85 GLU A CA 1
ATOM 663 C C . GLU A 1 85 ? -3.368 -9.689 6.460 1.00 95.88 85 GLU A C 1
ATOM 665 O O . GLU A 1 85 ? -2.796 -10.152 7.445 1.00 95.88 85 GLU A O 1
ATOM 670 N N . TYR A 1 86 ? -2.814 -8.712 5.736 1.00 95.00 86 TYR A N 1
ATOM 671 C CA . TYR A 1 86 ? -1.455 -8.254 6.006 1.00 95.00 86 TYR A CA 1
ATOM 672 C C . TYR A 1 86 ? -1.331 -7.587 7.377 1.00 95.00 86 TYR A C 1
ATOM 674 O O . TYR A 1 86 ? -0.385 -7.867 8.108 1.00 95.00 86 TYR A O 1
ATOM 682 N N . MET A 1 87 ? -2.304 -6.758 7.774 1.00 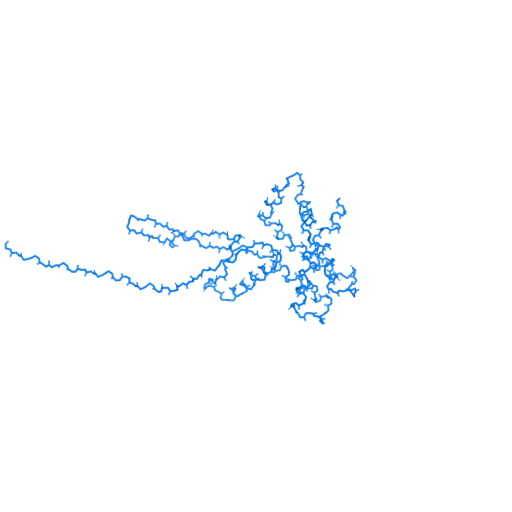94.88 87 MET A N 1
ATOM 683 C CA . MET A 1 87 ? -2.318 -6.173 9.117 1.00 94.88 87 MET A CA 1
ATOM 684 C C . MET A 1 87 ? -2.488 -7.234 10.206 1.00 94.88 87 MET A C 1
ATOM 686 O O . MET A 1 87 ? -1.913 -7.078 11.281 1.00 94.88 87 MET A O 1
ATOM 690 N N . HIS A 1 88 ? -3.247 -8.302 9.946 1.00 93.50 88 HIS A N 1
ATOM 691 C CA . HIS A 1 88 ? -3.394 -9.407 10.891 1.00 93.50 88 HIS A CA 1
ATOM 692 C C . HIS A 1 88 ? -2.063 -10.143 11.114 1.00 93.50 88 HIS A C 1
ATOM 694 O O . HIS A 1 88 ? -1.631 -10.283 12.258 1.00 93.50 88 HIS A O 1
ATOM 700 N N . ILE A 1 89 ? -1.366 -10.508 10.031 1.00 93.62 89 ILE A N 1
ATOM 701 C CA . ILE A 1 89 ? -0.038 -11.147 10.080 1.00 93.62 89 ILE A CA 1
ATOM 702 C C . ILE A 1 89 ? 0.987 -10.235 10.768 1.00 93.62 89 ILE A C 1
ATOM 704 O O . ILE A 1 89 ? 1.764 -10.675 11.622 1.00 93.62 89 ILE A O 1
ATOM 708 N N . LEU A 1 90 ? 0.997 -8.943 10.422 1.00 93.06 90 LEU A N 1
ATOM 709 C CA . LEU A 1 90 ? 1.892 -7.977 11.055 1.00 93.06 90 LEU A CA 1
ATOM 710 C C . LEU A 1 90 ? 1.610 -7.856 12.554 1.00 93.06 90 LEU A C 1
ATOM 712 O O . LEU A 1 90 ? 2.551 -7.858 13.341 1.00 93.06 90 LEU A O 1
ATOM 716 N N . LEU A 1 91 ? 0.344 -7.804 12.973 1.00 92.44 91 LEU A N 1
ATOM 717 C CA . LEU A 1 91 ? -0.007 -7.729 14.390 1.00 92.44 91 LEU A CA 1
ATOM 718 C C . LEU A 1 91 ? 0.504 -8.951 15.170 1.00 92.44 91 LEU A C 1
ATOM 720 O O . LEU A 1 91 ? 1.091 -8.786 16.241 1.00 92.44 91 LEU A O 1
ATOM 724 N N . GLU A 1 92 ? 0.305 -10.155 14.628 1.00 90.38 92 GLU A N 1
ATOM 725 C CA . GLU A 1 92 ? 0.743 -11.410 15.250 1.00 90.38 92 GLU A CA 1
ATOM 726 C C . GLU A 1 92 ? 2.273 -11.481 15.369 1.00 90.38 92 GLU A C 1
ATOM 728 O O . GLU A 1 92 ? 2.806 -11.819 16.428 1.00 90.38 92 GLU A O 1
ATOM 733 N N . SER A 1 93 ? 2.987 -11.087 14.312 1.00 89.19 93 SER A N 1
ATOM 734 C CA . SER A 1 93 ? 4.456 -11.089 14.283 1.00 89.19 93 SER A CA 1
ATOM 735 C C . SER A 1 93 ? 5.107 -9.957 15.094 1.00 89.19 93 SER A C 1
ATOM 737 O O . SER A 1 93 ? 6.241 -10.114 15.543 1.00 89.19 93 SER A O 1
ATOM 739 N N . SER A 1 94 ? 4.406 -8.840 15.336 1.00 84.38 94 SER A N 1
ATOM 740 C CA . SER A 1 94 ? 4.974 -7.653 16.007 1.00 84.38 94 SER A CA 1
ATOM 741 C C . SER A 1 94 ? 4.922 -7.707 17.539 1.00 84.38 94 SER A C 1
ATOM 743 O O . SER A 1 94 ? 5.398 -6.792 18.207 1.00 84.38 94 SER A O 1
ATOM 745 N N . GLY A 1 95 ? 4.303 -8.736 18.130 1.00 83.50 95 GLY A N 1
ATOM 746 C CA . GLY A 1 95 ? 4.186 -8.863 19.589 1.00 83.50 95 GLY A CA 1
ATOM 747 C C . GLY A 1 95 ? 3.333 -7.777 20.269 1.00 83.50 95 GLY A C 1
ATOM 748 O O . GLY A 1 95 ? 3.352 -7.654 21.493 1.00 83.50 95 GLY A O 1
ATOM 749 N N . LEU A 1 96 ? 2.546 -7.012 19.504 1.00 82.31 96 LEU A N 1
ATOM 750 C CA . LEU A 1 96 ? 1.762 -5.857 19.974 1.00 82.31 96 LEU A CA 1
ATOM 751 C C . LEU A 1 96 ? 0.442 -6.236 20.672 1.00 82.31 96 LEU A C 1
ATOM 753 O O . LEU A 1 96 ? -0.411 -5.382 20.892 1.00 82.31 96 LEU A O 1
ATOM 757 N N . LEU A 1 97 ? 0.259 -7.499 21.065 1.00 74.25 97 LEU A N 1
ATOM 758 C CA . LEU A 1 97 ? -1.002 -8.018 21.620 1.00 74.25 97 LEU A CA 1
ATOM 759 C C . LEU A 1 97 ? -1.481 -7.302 22.899 1.00 74.25 97 LEU A C 1
ATOM 761 O O . LEU A 1 97 ? -2.639 -7.446 23.282 1.00 74.25 97 LEU A O 1
ATOM 765 N N . LYS A 1 98 ? -0.599 -6.560 23.580 1.00 81.38 98 LYS A N 1
ATOM 766 C CA . LYS A 1 98 ? -0.905 -5.788 24.799 1.00 81.38 98 LYS A CA 1
ATOM 767 C C . LYS A 1 98 ? -0.786 -4.268 24.618 1.00 81.38 98 LYS A C 1
ATOM 769 O O . LYS A 1 98 ? -0.915 -3.547 25.604 1.00 81.38 98 LYS A O 1
ATOM 774 N N . ALA A 1 99 ? -0.495 -3.796 23.408 1.00 87.88 99 ALA A N 1
ATOM 775 C CA . ALA A 1 99 ? -0.343 -2.375 23.118 1.00 87.88 99 ALA A CA 1
ATOM 776 C C . ALA A 1 99 ? -1.709 -1.676 23.022 1.00 87.88 99 ALA A C 1
ATOM 778 O O . ALA A 1 99 ? -2.750 -2.314 22.843 1.00 87.88 99 ALA A O 1
ATOM 779 N N . SER A 1 100 ? -1.706 -0.351 23.148 1.00 90.19 100 SER A N 1
ATOM 780 C CA . SER A 1 100 ? -2.902 0.464 22.925 1.00 90.19 100 SER A CA 1
ATOM 781 C C . SER A 1 100 ? -3.330 0.463 21.452 1.00 90.19 100 SER A C 1
ATOM 783 O O . SER A 1 100 ? -2.548 0.179 20.543 1.00 90.19 100 SER A O 1
ATOM 785 N N . ALA A 1 101 ? -4.590 0.825 21.209 1.00 90.69 101 ALA A N 1
ATOM 786 C CA . ALA A 1 101 ? -5.153 0.973 19.870 1.00 90.69 101 ALA A CA 1
ATOM 787 C C . ALA A 1 101 ? -4.330 1.928 18.989 1.00 90.69 101 ALA A C 1
ATOM 789 O O . ALA A 1 101 ? -4.080 1.655 17.814 1.00 90.69 101 ALA A O 1
ATOM 790 N N . GLU A 1 102 ? -3.911 3.049 19.569 1.00 91.38 102 GLU A N 1
ATOM 791 C CA . GLU A 1 102 ? -3.120 4.079 18.911 1.00 91.38 102 GLU A CA 1
ATOM 792 C C . GLU A 1 102 ? -1.710 3.590 18.565 1.00 91.38 102 GLU A C 1
ATOM 794 O O . GLU A 1 102 ? -1.238 3.852 17.460 1.00 91.38 102 GLU A O 1
ATOM 799 N N . GLU A 1 103 ? -1.058 2.853 19.468 1.00 92.19 103 GLU A N 1
ATOM 800 C CA . GLU A 1 103 ? 0.272 2.274 19.231 1.00 92.19 103 GLU A CA 1
ATOM 801 C C . GLU A 1 103 ? 0.235 1.210 18.133 1.00 92.19 103 GLU A C 1
ATOM 803 O O . GLU A 1 103 ? 1.073 1.235 17.233 1.00 92.19 103 GLU A O 1
ATOM 808 N N . ILE A 1 104 ? -0.770 0.325 18.147 1.00 93.31 104 ILE A N 1
ATOM 809 C CA . ILE A 1 104 ? -0.976 -0.663 17.079 1.00 93.31 104 ILE A CA 1
ATOM 810 C C . ILE A 1 104 ? -1.177 0.049 15.738 1.00 93.31 104 ILE A C 1
ATOM 812 O O . ILE A 1 104 ? -0.523 -0.291 14.752 1.00 93.31 104 ILE A O 1
ATOM 816 N N . ALA A 1 105 ? -2.052 1.060 15.690 1.00 94.00 105 ALA A N 1
ATOM 817 C CA . ALA A 1 105 ? -2.312 1.810 14.464 1.00 94.00 105 ALA A CA 1
ATOM 818 C C . ALA A 1 105 ? -1.056 2.504 13.929 1.00 94.00 105 ALA A C 1
ATOM 820 O O . ALA A 1 105 ? -0.833 2.504 12.716 1.00 94.00 105 ALA A O 1
ATOM 821 N N . ALA A 1 106 ? -0.256 3.099 14.817 1.00 94.50 106 ALA A N 1
ATOM 822 C CA . ALA A 1 106 ? 0.986 3.762 14.454 1.00 94.50 106 ALA A CA 1
ATOM 823 C C . ALA A 1 106 ? 1.996 2.766 13.882 1.00 94.50 106 ALA A C 1
ATOM 825 O O . ALA A 1 106 ? 2.385 2.917 12.729 1.00 94.50 106 ALA A O 1
ATOM 826 N N . GLN A 1 107 ? 2.315 1.705 14.625 1.00 94.56 107 GLN A N 1
ATOM 827 C CA . GLN A 1 107 ? 3.330 0.739 14.214 1.00 94.56 107 GLN A CA 1
ATOM 828 C C . GLN A 1 107 ? 2.965 0.047 12.895 1.00 94.56 107 GLN A C 1
ATOM 830 O O . GLN A 1 107 ? 3.792 -0.034 11.993 1.00 94.56 107 GLN A O 1
ATOM 835 N N . LEU A 1 108 ? 1.710 -0.396 12.739 1.00 94.94 108 LEU A N 1
ATOM 836 C CA . LEU A 1 108 ? 1.259 -1.019 11.492 1.00 94.94 108 LEU A CA 1
ATOM 837 C C . LEU A 1 108 ? 1.329 -0.044 10.312 1.00 94.94 108 LEU A C 1
ATOM 839 O O . LEU A 1 108 ? 1.745 -0.421 9.219 1.00 94.94 108 LEU A O 1
ATOM 843 N N . THR A 1 109 ? 0.924 1.211 10.516 1.00 95.50 109 THR A N 1
ATOM 844 C CA . THR A 1 109 ? 0.984 2.230 9.458 1.00 95.50 109 THR A CA 1
ATOM 845 C C . THR A 1 109 ? 2.418 2.502 9.035 1.00 95.50 109 THR A C 1
ATOM 847 O O . THR A 1 109 ? 2.673 2.597 7.833 1.00 95.50 109 THR A O 1
ATOM 850 N N . ASP A 1 110 ? 3.334 2.602 9.994 1.00 94.31 110 ASP A N 1
ATOM 851 C CA . ASP A 1 110 ? 4.739 2.903 9.748 1.00 94.31 110 ASP A CA 1
ATOM 852 C C . ASP A 1 110 ? 5.396 1.736 8.986 1.00 94.31 110 ASP A C 1
ATOM 854 O O . ASP A 1 110 ? 5.908 1.943 7.886 1.00 94.31 110 ASP A O 1
ATOM 858 N N . THR A 1 111 ? 5.230 0.491 9.455 1.00 93.06 111 THR A N 1
ATOM 859 C CA . THR A 1 111 ? 5.753 -0.715 8.782 1.00 93.06 111 THR A CA 1
ATOM 860 C C . THR A 1 111 ? 5.212 -0.879 7.357 1.00 93.06 111 THR A C 1
ATOM 862 O O . THR A 1 111 ? 5.966 -1.141 6.418 1.00 93.06 111 THR A O 1
ATOM 865 N N . ILE A 1 112 ? 3.903 -0.692 7.143 1.00 94.31 112 ILE A N 1
ATOM 866 C CA . ILE A 1 112 ? 3.327 -0.804 5.794 1.00 94.31 112 ILE A CA 1
ATOM 867 C C . ILE A 1 112 ? 3.807 0.348 4.899 1.00 94.31 112 ILE A C 1
ATOM 869 O O . ILE A 1 112 ? 4.078 0.149 3.711 1.00 94.31 112 ILE A O 1
ATOM 873 N N . SER A 1 113 ? 3.916 1.561 5.445 1.00 93.25 113 SER A N 1
ATOM 874 C CA . SER A 1 113 ? 4.397 2.726 4.698 1.00 93.25 113 SER A CA 1
ATOM 875 C C . SER A 1 113 ? 5.845 2.551 4.254 1.00 93.25 113 SER A C 1
ATOM 877 O O . SER A 1 113 ? 6.166 2.873 3.109 1.00 93.25 113 SER A O 1
ATOM 879 N N . GLU A 1 114 ? 6.697 1.988 5.110 1.00 89.00 114 GLU A N 1
ATOM 880 C CA . GLU A 1 114 ? 8.074 1.634 4.771 1.00 89.00 114 GLU A CA 1
ATOM 881 C C . GLU A 1 114 ? 8.119 0.641 3.607 1.00 89.00 114 GLU A C 1
ATOM 883 O O . GLU A 1 114 ? 8.771 0.929 2.596 1.00 89.00 114 GLU A O 1
ATOM 888 N N . ALA A 1 115 ? 7.338 -0.443 3.673 1.00 89.00 115 ALA A N 1
ATOM 889 C CA . ALA A 1 115 ? 7.243 -1.433 2.598 1.00 89.00 115 ALA A CA 1
ATOM 890 C C . ALA A 1 115 ? 6.788 -0.819 1.257 1.00 89.00 115 ALA A C 1
ATOM 892 O O . ALA A 1 115 ? 7.371 -1.093 0.205 1.00 89.00 115 ALA A O 1
ATOM 893 N N . LEU A 1 116 ? 5.790 0.075 1.281 1.00 88.75 116 LEU A N 1
ATOM 894 C CA . LEU A 1 116 ? 5.302 0.791 0.092 1.00 88.75 116 LEU A CA 1
ATOM 895 C C . LEU A 1 116 ? 6.331 1.781 -0.481 1.00 88.75 116 LEU A C 1
ATOM 897 O O . LEU A 1 116 ? 6.318 2.065 -1.682 1.00 88.75 116 LEU A O 1
ATOM 901 N N . SER A 1 117 ? 7.216 2.312 0.366 1.00 83.81 117 SER A N 1
ATOM 902 C CA . SER A 1 117 ? 8.165 3.372 0.014 1.00 83.81 117 SER A CA 1
ATOM 903 C C . SER A 1 117 ? 9.459 2.879 -0.643 1.00 83.81 117 SER A C 1
ATOM 905 O O . SER A 1 117 ? 10.291 3.707 -1.042 1.00 83.81 117 SER A O 1
ATOM 907 N N . LEU A 1 118 ? 9.644 1.558 -0.777 1.00 77.44 118 LEU A N 1
ATOM 908 C CA . LEU A 1 118 ? 10.884 0.970 -1.274 1.00 77.44 118 LEU A CA 1
ATOM 909 C C . LEU A 1 118 ? 11.278 1.555 -2.637 1.00 77.44 118 LEU A C 1
ATOM 911 O O . LEU A 1 118 ? 10.636 1.337 -3.669 1.00 77.44 118 LEU A O 1
ATOM 915 N N . ARG A 1 119 ? 12.389 2.298 -2.645 1.00 67.62 119 ARG A N 1
ATOM 916 C CA . ARG A 1 119 ? 12.910 2.937 -3.855 1.00 67.62 119 ARG A CA 1
ATOM 917 C C . ARG A 1 119 ? 13.770 1.982 -4.673 1.00 67.62 119 ARG A C 1
ATOM 919 O O . ARG A 1 119 ? 14.577 1.214 -4.141 1.00 67.62 119 ARG A O 1
ATOM 926 N N . THR A 1 120 ? 13.673 2.149 -5.989 1.00 68.88 120 THR A N 1
ATOM 927 C CA . THR A 1 120 ? 14.529 1.519 -7.004 1.00 68.88 120 THR A CA 1
ATOM 928 C C . THR A 1 120 ? 16.006 1.634 -6.621 1.00 68.88 120 THR A C 1
ATOM 930 O O . THR A 1 120 ? 16.460 2.729 -6.270 1.00 68.88 120 THR A O 1
ATOM 933 N N . SER A 1 121 ? 16.768 0.541 -6.707 1.00 68.50 121 SER A N 1
ATOM 934 C CA . SER A 1 121 ? 18.228 0.606 -6.567 1.00 68.50 121 SER A CA 1
ATOM 935 C C . SER A 1 121 ? 18.835 1.285 -7.791 1.00 68.50 121 SER A C 1
ATOM 937 O O . SER A 1 121 ? 18.323 1.159 -8.898 1.00 68.50 121 SER A O 1
ATOM 939 N N . VAL A 1 122 ? 19.941 2.005 -7.615 1.00 71.94 122 VAL A N 1
ATOM 940 C CA . VAL A 1 122 ? 20.801 2.393 -8.739 1.00 71.94 122 VAL A CA 1
ATOM 941 C C . VAL A 1 122 ? 21.966 1.415 -8.763 1.00 71.94 122 VAL A C 1
ATOM 943 O O . VAL A 1 122 ? 22.622 1.217 -7.744 1.00 71.94 122 VAL A O 1
ATOM 946 N N . MET A 1 123 ? 22.193 0.786 -9.907 1.00 73.62 123 MET A N 1
ATOM 947 C CA . MET A 1 123 ? 23.279 -0.153 -10.148 1.00 73.62 123 MET A CA 1
ATOM 948 C C . MET A 1 123 ? 24.269 0.480 -11.121 1.00 73.62 123 MET A C 1
ATOM 950 O O . MET A 1 123 ? 23.860 1.127 -12.087 1.00 73.62 123 MET A O 1
ATOM 954 N N . SER A 1 124 ? 25.559 0.304 -10.852 1.00 75.56 124 SER A N 1
ATOM 955 C CA . SER A 1 124 ? 26.607 0.593 -11.827 1.00 75.56 124 SER A CA 1
ATOM 956 C C . SER A 1 124 ? 26.720 -0.595 -12.773 1.00 75.56 124 SER A C 1
ATOM 958 O O . SER A 1 124 ? 26.736 -1.739 -12.322 1.00 75.56 124 SER A O 1
ATOM 960 N N . VAL A 1 125 ? 26.757 -0.312 -14.067 1.00 77.12 125 VAL A N 1
ATOM 961 C CA . VAL A 1 125 ? 26.974 -1.293 -15.124 1.00 77.12 125 VAL A CA 1
ATOM 962 C C . VAL A 1 125 ? 28.340 -1.019 -15.722 1.00 77.12 125 VAL A C 1
ATOM 964 O O . VAL A 1 125 ? 28.599 0.100 -16.173 1.00 77.12 125 VAL A O 1
ATOM 967 N N . ASP A 1 126 ? 29.196 -2.034 -15.698 1.00 79.75 126 ASP A N 1
ATOM 968 C CA . ASP A 1 126 ? 30.527 -1.960 -16.286 1.00 79.75 126 ASP A CA 1
ATOM 969 C C . ASP A 1 126 ? 30.426 -2.037 -17.810 1.00 79.75 126 ASP A C 1
ATOM 971 O O . ASP A 1 126 ? 29.679 -2.847 -18.367 1.00 79.75 126 ASP A O 1
ATOM 975 N N . GLU A 1 127 ? 31.174 -1.177 -18.494 1.00 80.62 127 GLU A N 1
ATOM 976 C CA . GLU A 1 127 ? 31.276 -1.216 -19.947 1.00 80.62 127 GLU A CA 1
ATOM 977 C C . GLU A 1 127 ? 32.338 -2.252 -20.340 1.00 80.62 127 GLU A C 1
ATOM 979 O O . GLU A 1 127 ? 33.514 -2.122 -19.995 1.00 80.62 127 GLU A O 1
ATOM 984 N N . VAL A 1 128 ? 31.921 -3.290 -21.067 1.00 81.62 128 VAL A N 1
ATOM 985 C CA . VAL A 1 128 ? 32.834 -4.297 -21.620 1.00 81.62 128 VAL A CA 1
ATOM 986 C C . VAL A 1 128 ? 33.290 -3.834 -22.999 1.00 81.62 128 VAL A C 1
ATOM 988 O O . VAL A 1 128 ? 32.496 -3.808 -23.941 1.00 81.62 128 VAL A O 1
ATOM 991 N N . ARG A 1 129 ? 34.574 -3.499 -23.134 1.00 83.44 129 ARG A N 1
ATOM 992 C CA . ARG A 1 129 ? 35.202 -3.165 -24.417 1.00 83.44 129 ARG A CA 1
ATOM 993 C C . ARG A 1 129 ? 35.978 -4.370 -24.936 1.00 83.44 129 ARG A C 1
ATOM 995 O O . ARG A 1 129 ? 36.830 -4.930 -24.246 1.00 83.44 129 ARG A O 1
ATOM 1002 N N . LEU A 1 130 ? 35.653 -4.788 -26.157 1.00 84.75 130 LEU A N 1
ATOM 1003 C CA . LEU A 1 130 ? 36.304 -5.908 -26.831 1.00 84.75 130 LEU A CA 1
ATOM 1004 C C . LEU A 1 130 ? 37.382 -5.378 -27.777 1.00 84.75 130 LEU A C 1
ATOM 1006 O O . LEU A 1 130 ? 37.073 -4.692 -28.750 1.00 84.75 130 LEU A O 1
ATOM 1010 N N . HIS A 1 131 ? 38.632 -5.743 -27.513 1.00 83.38 131 HIS A N 1
ATOM 1011 C CA . HIS A 1 131 ? 39.767 -5.538 -28.411 1.00 83.38 131 HIS A CA 1
ATOM 1012 C C . HIS A 1 131 ? 40.168 -6.878 -29.050 1.00 83.38 131 HIS A C 1
ATOM 1014 O O . HIS A 1 131 ? 39.896 -7.929 -28.465 1.00 83.38 131 HIS A O 1
ATOM 1020 N N . PRO A 1 132 ? 40.855 -6.889 -30.211 1.00 83.38 132 PRO A N 1
ATOM 1021 C CA . PRO A 1 132 ? 41.160 -8.122 -30.950 1.00 83.38 132 PRO A CA 1
ATOM 1022 C C . PRO A 1 132 ? 41.833 -9.233 -30.126 1.00 83.38 132 PRO A C 1
ATOM 1024 O O . PRO A 1 132 ? 41.577 -10.404 -30.381 1.00 83.38 132 PRO A O 1
ATOM 1027 N N . ASN A 1 133 ? 42.640 -8.872 -29.119 1.00 83.69 133 ASN A N 1
ATOM 1028 C CA . ASN A 1 133 ? 43.359 -9.813 -28.249 1.00 83.69 133 ASN A CA 1
ATOM 1029 C C . ASN A 1 133 ? 43.118 -9.577 -26.743 1.00 83.69 133 ASN A C 1
ATOM 1031 O O . ASN A 1 133 ? 43.825 -10.154 -25.918 1.00 83.69 133 ASN A O 1
ATOM 1035 N N . GLN A 1 134 ? 42.178 -8.706 -26.361 1.00 79.06 134 GLN A N 1
ATOM 1036 C CA . GLN A 1 134 ? 41.980 -8.335 -24.957 1.00 79.06 134 GLN A CA 1
ATOM 1037 C C . GLN A 1 134 ? 40.530 -7.939 -24.679 1.00 79.06 134 GLN A C 1
ATOM 1039 O O . GLN A 1 134 ? 39.901 -7.240 -25.466 1.00 79.06 134 GLN A O 1
ATOM 1044 N N . ILE A 1 135 ? 40.021 -8.349 -23.521 1.00 82.50 135 ILE A N 1
ATOM 1045 C CA . ILE A 1 135 ? 38.767 -7.839 -22.967 1.00 82.50 135 ILE A CA 1
ATOM 1046 C C . ILE A 1 135 ? 39.139 -6.806 -21.907 1.00 82.50 135 ILE A C 1
ATOM 1048 O O . ILE A 1 135 ? 39.904 -7.108 -20.989 1.00 82.50 135 ILE A O 1
ATOM 1052 N N . GLU A 1 136 ? 38.623 -5.591 -22.045 1.00 81.12 136 GLU A N 1
ATOM 1053 C CA . GLU A 1 136 ? 38.833 -4.502 -21.098 1.00 81.12 136 GLU A CA 1
ATOM 1054 C C . GLU A 1 136 ? 37.504 -4.159 -20.420 1.00 81.12 136 GLU A C 1
ATOM 1056 O O . GLU A 1 136 ? 36.505 -3.874 -21.082 1.00 81.12 136 GLU A O 1
ATOM 1061 N N . LEU A 1 137 ? 37.491 -4.193 -19.088 1.00 77.38 137 LEU A N 1
ATOM 1062 C CA . LEU A 1 137 ? 36.414 -3.610 -18.293 1.00 77.38 137 LEU A CA 1
ATOM 1063 C C . LEU A 1 137 ? 36.762 -2.139 -18.083 1.00 77.38 137 LEU A C 1
ATOM 1065 O O . LEU A 1 137 ? 37.702 -1.823 -17.351 1.00 77.38 137 LEU A O 1
ATOM 1069 N N . ALA A 1 138 ? 36.043 -1.242 -18.752 1.00 69.12 138 ALA A N 1
ATOM 1070 C CA . ALA A 1 138 ? 36.307 0.182 -18.634 1.00 69.12 138 ALA A CA 1
ATOM 1071 C C . ALA A 1 138 ? 35.725 0.708 -17.312 1.00 69.12 138 ALA A C 1
ATOM 1073 O O . ALA A 1 138 ? 34.526 0.960 -17.199 1.00 69.12 138 ALA A O 1
ATOM 1074 N N . SER A 1 139 ? 36.588 0.895 -16.310 1.00 61.66 139 SER A N 1
ATOM 1075 C CA . SER A 1 139 ? 36.226 1.553 -15.044 1.00 61.66 139 SER A CA 1
ATOM 1076 C C . SER A 1 139 ? 35.897 3.042 -15.245 1.00 61.66 139 SER A C 1
ATOM 1078 O O . SER A 1 139 ? 35.079 3.617 -14.528 1.00 61.66 139 SER A O 1
ATOM 1080 N N . GLU A 1 140 ? 36.500 3.671 -16.259 1.00 57.34 140 GLU A N 1
ATOM 1081 C CA . GLU A 1 140 ? 36.241 5.052 -16.683 1.00 57.34 140 GLU A CA 1
ATOM 1082 C C . GLU A 1 140 ? 35.068 5.091 -17.681 1.00 57.34 140 GLU A C 1
ATOM 1084 O O . GLU A 1 140 ? 35.227 5.365 -18.869 1.00 57.34 140 GLU A O 1
ATOM 1089 N N . GLY A 1 141 ? 33.877 4.717 -17.208 1.00 54.62 141 GLY A N 1
ATOM 1090 C CA . GLY A 1 141 ? 32.688 4.620 -18.064 1.00 54.62 141 GLY A CA 1
ATOM 1091 C C . GLY A 1 141 ? 31.446 3.981 -17.444 1.00 54.62 141 GLY A C 1
ATOM 1092 O O . GLY A 1 141 ? 30.451 3.824 -18.144 1.00 54.62 141 GLY A O 1
ATOM 1093 N N . CYS A 1 142 ? 31.457 3.614 -16.156 1.00 61.34 142 CYS A N 1
ATOM 1094 C CA . CYS A 1 142 ? 30.325 2.919 -15.541 1.00 61.34 142 CYS A CA 1
ATOM 1095 C C . CYS A 1 142 ? 29.006 3.707 -15.677 1.00 61.34 142 CYS A C 1
ATOM 1097 O O . CYS A 1 142 ? 28.840 4.798 -15.116 1.00 61.34 142 CYS A O 1
ATOM 1099 N N . TYR A 1 143 ? 28.030 3.116 -16.367 1.00 75.88 143 TYR A N 1
ATOM 1100 C CA . TYR A 1 143 ? 26.693 3.685 -16.517 1.00 75.88 143 TYR A CA 1
ATOM 1101 C C . TYR A 1 143 ? 25.863 3.379 -15.275 1.00 75.88 143 TYR A C 1
ATOM 1103 O O . TYR A 1 143 ? 25.866 2.263 -14.760 1.00 75.88 143 TYR A O 1
ATOM 1111 N N . LYS A 1 144 ? 25.103 4.364 -14.794 1.00 77.75 144 LYS A N 1
ATOM 1112 C CA . LYS A 1 144 ? 24.143 4.151 -13.707 1.00 77.75 144 LYS A CA 1
ATOM 1113 C C . LYS A 1 144 ? 22.785 3.790 -14.289 1.00 77.75 144 LYS A C 1
ATOM 1115 O O . LYS A 1 144 ? 22.158 4.609 -14.956 1.00 77.75 144 LYS A O 1
ATOM 1120 N N . MET A 1 145 ? 22.306 2.592 -13.984 1.00 77.75 145 MET A N 1
ATOM 1121 C CA . MET A 1 145 ? 20.970 2.127 -14.345 1.00 77.75 145 MET A CA 1
ATOM 1122 C C . MET A 1 145 ? 20.109 1.956 -13.098 1.00 77.75 145 MET A C 1
ATOM 1124 O O . MET A 1 145 ? 20.602 1.596 -12.032 1.00 77.75 145 MET A O 1
ATOM 1128 N N . ARG A 1 146 ? 18.804 2.217 -13.205 1.00 76.44 146 ARG A N 1
ATOM 1129 C CA . ARG A 1 146 ? 17.864 1.962 -12.107 1.00 76.44 146 ARG A CA 1
ATOM 1130 C C . ARG A 1 146 ? 17.351 0.524 -12.195 1.00 76.44 146 ARG A C 1
ATOM 1132 O O . ARG A 1 146 ? 16.791 0.124 -13.210 1.00 76.44 146 ARG A O 1
ATOM 1139 N N . GLY A 1 147 ? 17.528 -0.242 -11.126 1.00 74.44 147 GLY A N 1
ATOM 1140 C CA . GLY A 1 147 ? 16.918 -1.549 -10.919 1.00 74.44 147 GLY A CA 1
ATOM 1141 C C . GLY A 1 147 ? 15.494 -1.377 -10.400 1.00 74.44 147 GLY A C 1
ATOM 1142 O O . GLY A 1 147 ? 15.281 -1.083 -9.222 1.00 74.44 147 GLY A O 1
ATOM 1143 N N . HIS A 1 148 ? 14.515 -1.520 -11.294 1.00 73.19 148 HIS A N 1
ATOM 1144 C CA . HIS A 1 148 ? 13.097 -1.378 -10.955 1.00 73.19 148 HIS A CA 1
ATOM 1145 C C . HIS A 1 148 ? 12.471 -2.690 -10.461 1.00 73.19 148 HIS A C 1
ATOM 1147 O O . HIS A 1 148 ? 11.648 -2.645 -9.550 1.00 73.19 148 HIS A O 1
ATOM 1153 N N . PHE A 1 149 ? 12.894 -3.839 -10.998 1.00 73.81 149 PHE A N 1
ATOM 1154 C CA . PHE A 1 149 ? 12.361 -5.171 -10.658 1.00 73.81 149 PHE A CA 1
ATOM 1155 C C . PHE A 1 149 ? 13.376 -6.105 -9.999 1.00 73.81 149 PHE A C 1
ATOM 1157 O O . PHE A 1 149 ? 12.981 -6.993 -9.256 1.00 73.81 149 PHE A O 1
ATOM 1164 N N . ALA A 1 150 ? 14.667 -5.924 -10.269 1.00 76.44 150 ALA A N 1
ATOM 1165 C CA . ALA A 1 150 ? 15.732 -6.691 -9.639 1.00 76.44 150 ALA A CA 1
ATOM 1166 C C . ALA A 1 150 ? 16.455 -5.782 -8.646 1.00 76.44 150 ALA A C 1
ATOM 1168 O O . ALA A 1 150 ? 17.089 -4.801 -9.045 1.00 76.44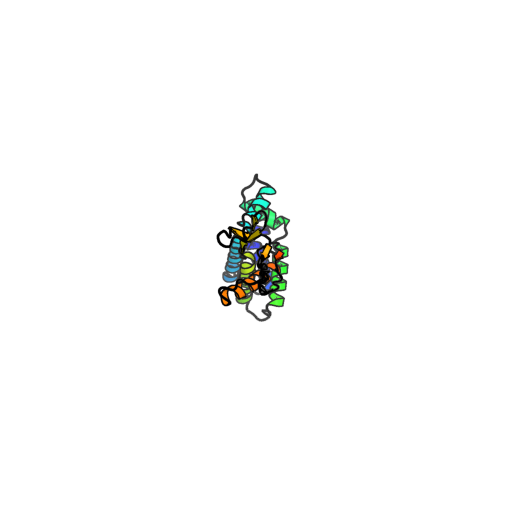 150 ALA A O 1
ATOM 1169 N N . LEU A 1 151 ? 16.324 -6.081 -7.354 1.00 77.12 151 LEU A N 1
ATOM 1170 C CA . LEU A 1 151 ? 17.014 -5.347 -6.300 1.00 77.12 151 LEU A CA 1
ATOM 1171 C C . LEU A 1 151 ? 18.216 -6.158 -5.838 1.00 77.12 151 LEU A C 1
ATOM 1173 O O . LEU A 1 151 ? 18.091 -7.316 -5.445 1.00 77.12 151 LEU A O 1
ATOM 1177 N N . ARG A 1 152 ? 19.394 -5.535 -5.889 1.00 73.00 152 ARG A N 1
ATOM 1178 C CA . ARG A 1 152 ? 20.615 -6.118 -5.338 1.00 73.00 152 ARG A CA 1
ATOM 1179 C C . ARG A 1 152 ? 20.479 -6.186 -3.817 1.00 73.00 152 ARG A C 1
ATOM 1181 O O . ARG A 1 152 ? 20.324 -5.145 -3.182 1.00 73.00 152 ARG A O 1
ATOM 1188 N N . PHE A 1 153 ? 20.539 -7.399 -3.272 1.00 71.50 153 PHE A N 1
ATOM 1189 C CA . PHE A 1 153 ? 20.487 -7.641 -1.826 1.00 71.50 153 PHE A CA 1
ATOM 1190 C C . PHE A 1 153 ? 21.864 -7.486 -1.155 1.00 71.50 153 PHE A C 1
ATOM 1192 O O . PHE A 1 153 ? 21.935 -7.261 0.044 1.00 71.50 153 PHE A O 1
ATOM 1199 N N . GLY A 1 154 ? 22.956 -7.598 -1.926 1.00 62.03 154 GLY A N 1
ATOM 1200 C CA . GLY A 1 154 ? 24.331 -7.533 -1.415 1.00 62.03 154 GLY A CA 1
ATOM 1201 C C . GLY A 1 154 ? 24.924 -6.122 -1.332 1.00 62.03 154 GLY A C 1
ATOM 1202 O O . GLY A 1 154 ? 24.651 -5.268 -2.180 1.00 62.03 154 GLY A O 1
ATOM 1203 N N . ASP A 1 155 ? 25.804 -5.935 -0.355 1.00 61.31 155 ASP A N 1
ATOM 1204 C CA . ASP A 1 155 ? 26.379 -4.653 0.058 1.00 61.31 155 ASP A CA 1
ATOM 1205 C C . ASP A 1 155 ? 27.224 -3.959 -1.026 1.00 61.31 155 ASP A C 1
ATOM 1207 O O . ASP A 1 155 ? 27.907 -4.598 -1.836 1.00 61.31 155 ASP A O 1
ATOM 1211 N N . ASN A 1 156 ? 27.201 -2.621 -1.011 1.00 53.88 156 ASN A N 1
ATOM 1212 C CA . ASN A 1 156 ? 28.285 -1.791 -1.537 1.00 53.88 156 ASN A CA 1
ATOM 1213 C C . ASN A 1 156 ? 29.152 -1.380 -0.334 1.00 53.88 156 ASN A C 1
ATOM 1215 O O . ASN A 1 156 ? 28.590 -0.919 0.655 1.00 53.88 156 ASN A O 1
ATOM 1219 N N . PRO A 1 157 ? 30.490 -1.488 -0.393 1.00 49.41 157 PRO A N 1
ATOM 1220 C CA . PRO A 1 157 ? 31.381 -1.317 0.764 1.00 49.41 157 PRO A CA 1
ATOM 1221 C C . PRO A 1 157 ? 31.544 0.139 1.252 1.00 49.41 157 PRO A C 1
ATOM 1223 O O . PRO A 1 157 ? 32.518 0.463 1.922 1.00 49.41 157 PRO A O 1
ATOM 1226 N N . SER A 1 158 ? 30.613 1.035 0.927 1.00 48.09 158 SER A N 1
ATOM 1227 C CA . SER A 1 158 ? 30.619 2.424 1.385 1.00 48.09 158 SER A CA 1
ATOM 1228 C C . SER A 1 158 ? 29.418 2.672 2.301 1.00 48.09 158 SER A C 1
ATOM 1230 O O . SER A 1 158 ? 28.283 2.642 1.824 1.00 48.09 158 SER A O 1
ATOM 1232 N N . ASP A 1 159 ? 29.707 2.966 3.574 1.00 45.38 159 ASP A N 1
ATOM 1233 C CA . ASP A 1 159 ? 28.790 3.302 4.681 1.00 45.38 159 ASP A CA 1
ATOM 1234 C C . ASP A 1 159 ? 27.973 2.129 5.266 1.00 45.38 159 ASP A C 1
ATOM 1236 O O . ASP A 1 159 ? 26.809 1.911 4.928 1.00 45.38 159 ASP A O 1
ATOM 1240 N N . SER A 1 160 ? 28.577 1.401 6.214 1.00 53.59 160 SER A N 1
ATOM 1241 C CA . SER A 1 160 ? 28.016 0.210 6.877 1.00 53.59 160 SER A CA 1
ATOM 1242 C C . SER A 1 160 ? 26.613 0.409 7.474 1.00 53.59 160 SER A C 1
ATOM 1244 O O . SER A 1 160 ? 25.760 -0.461 7.311 1.00 53.59 160 SER A O 1
ATOM 1246 N N . ASP A 1 161 ? 26.317 1.564 8.077 1.00 52.44 161 ASP A N 1
ATOM 1247 C CA . ASP A 1 161 ? 25.015 1.804 8.728 1.00 52.44 161 ASP A CA 1
ATOM 1248 C C . ASP A 1 161 ? 23.881 2.107 7.735 1.00 52.44 161 ASP A C 1
ATOM 1250 O O . ASP A 1 161 ? 22.723 1.744 7.954 1.00 52.44 161 ASP A O 1
ATOM 1254 N N . ARG A 1 162 ? 24.183 2.747 6.596 1.00 55.66 162 ARG A N 1
ATOM 1255 C CA . ARG A 1 162 ? 23.188 2.952 5.523 1.00 55.66 162 ARG A CA 1
ATOM 1256 C C . ARG A 1 162 ? 22.897 1.668 4.757 1.00 55.66 162 ARG A C 1
ATOM 1258 O O . ARG A 1 162 ? 21.828 1.543 4.158 1.00 55.66 162 ARG A O 1
ATOM 1265 N N . VAL A 1 163 ? 23.853 0.747 4.751 1.00 55.44 163 VAL A N 1
ATOM 1266 C CA . VAL A 1 163 ? 23.775 -0.528 4.043 1.00 55.44 163 VAL A CA 1
ATOM 1267 C C . VAL A 1 163 ? 22.897 -1.528 4.804 1.00 55.44 163 VAL A C 1
ATOM 1269 O O . VAL A 1 163 ? 21.998 -2.099 4.186 1.00 55.44 163 VAL A O 1
ATOM 1272 N N . LEU A 1 164 ? 23.054 -1.649 6.130 1.00 56.62 164 LEU A N 1
ATOM 1273 C CA . LEU A 1 164 ? 22.214 -2.518 6.975 1.00 56.62 164 LEU A CA 1
ATOM 1274 C C . LEU A 1 164 ? 20.728 -2.123 6.929 1.00 56.62 164 LEU A C 1
ATOM 1276 O O . LEU A 1 164 ? 19.877 -2.947 6.608 1.00 56.62 164 LEU A O 1
ATOM 1280 N N . ASN A 1 165 ? 20.420 -0.835 7.102 1.00 66.12 165 ASN A N 1
ATOM 1281 C CA . ASN A 1 165 ? 19.036 -0.347 7.025 1.00 66.12 165 ASN A CA 1
ATOM 1282 C C . ASN A 1 165 ? 18.394 -0.605 5.649 1.00 66.12 165 ASN A C 1
ATOM 1284 O O . ASN A 1 165 ? 17.183 -0.760 5.521 1.00 66.12 165 ASN A O 1
ATOM 1288 N N . ARG A 1 166 ? 19.188 -0.642 4.569 1.00 72.44 166 ARG A N 1
ATOM 1289 C CA . ARG A 1 166 ? 18.655 -0.897 3.227 1.00 72.44 166 ARG A CA 1
ATOM 1290 C C . ARG A 1 166 ? 18.308 -2.369 3.017 1.00 72.44 166 ARG A C 1
ATOM 1292 O O . ARG A 1 166 ? 17.308 -2.636 2.354 1.00 72.44 166 ARG A O 1
ATOM 1299 N N . SER A 1 167 ? 19.128 -3.300 3.496 1.00 75.62 167 SER A N 1
ATOM 1300 C CA . SER A 1 167 ? 18.872 -4.734 3.321 1.00 75.62 167 SER A CA 1
ATOM 1301 C C . SER A 1 167 ? 17.654 -5.191 4.128 1.00 75.62 167 SER A C 1
ATOM 1303 O O . SER A 1 167 ? 16.853 -5.967 3.605 1.00 75.62 167 SER A O 1
ATOM 1305 N N . GLU A 1 168 ? 17.452 -4.632 5.325 1.00 77.69 168 GLU A N 1
ATOM 1306 C CA . GLU A 1 168 ? 16.241 -4.817 6.137 1.00 77.69 168 GLU A CA 1
ATOM 1307 C C . GLU A 1 168 ? 14.993 -4.313 5.404 1.00 77.69 168 GLU A C 1
ATOM 1309 O O . GLU A 1 168 ? 14.111 -5.112 5.095 1.00 77.69 168 GLU A O 1
ATOM 1314 N N . HIS A 1 169 ? 14.974 -3.053 4.950 1.00 78.31 169 HIS A N 1
ATOM 1315 C CA . HIS A 1 169 ? 13.840 -2.525 4.176 1.00 78.31 169 HIS A CA 1
ATOM 1316 C C . HIS A 1 169 ? 13.548 -3.327 2.895 1.00 78.31 169 HIS A C 1
ATOM 1318 O O . HIS A 1 169 ? 12.394 -3.497 2.501 1.00 78.31 169 HIS A O 1
ATOM 1324 N N . VAL A 1 170 ? 14.589 -3.814 2.207 1.00 80.31 170 VAL A N 1
ATOM 1325 C CA . VAL A 1 170 ? 14.430 -4.665 1.017 1.00 80.31 170 VAL A CA 1
ATOM 1326 C C . VAL A 1 170 ? 13.797 -6.005 1.389 1.00 80.31 170 VAL A C 1
ATOM 1328 O O . VAL A 1 170 ? 12.948 -6.498 0.647 1.00 80.31 170 VAL A O 1
ATOM 1331 N N . ARG A 1 171 ? 14.183 -6.593 2.523 1.00 80.75 171 ARG A N 1
ATOM 1332 C CA . ARG A 1 171 ? 13.595 -7.835 3.027 1.00 80.75 171 ARG A CA 1
ATOM 1333 C C . ARG A 1 171 ? 12.137 -7.635 3.437 1.00 80.75 171 ARG A C 1
ATOM 1335 O O . ARG A 1 171 ? 11.307 -8.466 3.075 1.00 80.75 171 ARG A O 1
ATOM 1342 N N . ASP A 1 172 ? 11.814 -6.558 4.138 1.00 83.25 172 ASP A N 1
ATOM 1343 C CA . ASP A 1 172 ? 10.448 -6.298 4.605 1.00 83.25 172 ASP A CA 1
ATOM 1344 C C . ASP A 1 172 ? 9.501 -6.056 3.435 1.00 83.25 172 ASP A C 1
ATOM 1346 O O . ASP A 1 172 ? 8.442 -6.676 3.343 1.00 83.25 172 ASP A O 1
ATOM 1350 N N . ALA A 1 173 ? 9.928 -5.252 2.462 1.00 84.06 173 ALA A N 1
ATOM 1351 C CA . ALA A 1 173 ? 9.159 -5.034 1.249 1.00 84.06 173 ALA A CA 1
ATOM 1352 C C . ALA A 1 173 ? 9.001 -6.315 0.407 1.00 84.06 173 ALA A C 1
ATOM 1354 O O . ALA A 1 173 ? 7.938 -6.511 -0.179 1.00 84.06 173 ALA A O 1
ATOM 1355 N N . PHE A 1 174 ? 10.004 -7.205 0.373 1.00 82.75 174 PHE A N 1
ATOM 1356 C CA . PHE A 1 174 ? 9.915 -8.494 -0.333 1.00 82.75 174 PHE A CA 1
ATOM 1357 C C . PHE A 1 174 ? 8.880 -9.431 0.301 1.00 82.75 174 PHE A C 1
ATOM 1359 O O . PHE A 1 174 ? 8.207 -10.175 -0.406 1.00 82.75 174 PHE A O 1
ATOM 1366 N N . ASN A 1 175 ? 8.743 -9.381 1.628 1.00 84.00 175 ASN A N 1
ATOM 1367 C CA . ASN A 1 175 ? 7.740 -10.150 2.367 1.00 84.00 175 ASN A CA 1
ATOM 1368 C C . ASN A 1 175 ? 6.389 -9.425 2.476 1.00 84.00 175 ASN A C 1
ATOM 1370 O O . ASN A 1 175 ? 5.452 -9.952 3.074 1.00 84.00 175 ASN A O 1
ATOM 1374 N N . SER A 1 176 ? 6.270 -8.22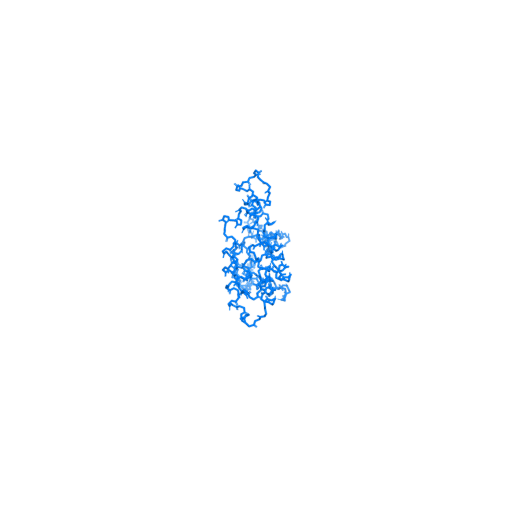3 1.913 1.00 88.94 176 SER A N 1
ATOM 1375 C CA . SER A 1 176 ? 5.008 -7.496 1.852 1.00 88.94 176 SER A CA 1
ATOM 1376 C C . SER A 1 176 ? 4.169 -7.963 0.653 1.00 88.94 176 SER A C 1
ATOM 1378 O O . SER A 1 176 ? 4.715 -8.420 -0.352 1.00 88.94 176 SER A O 1
ATOM 1380 N N . PRO A 1 177 ? 2.835 -7.798 0.685 1.00 88.50 177 PRO A N 1
ATOM 1381 C CA . PRO A 1 177 ? 1.978 -8.095 -0.463 1.00 88.50 177 PRO A CA 1
ATOM 1382 C C . PRO A 1 177 ? 2.098 -7.040 -1.578 1.00 88.50 177 PRO A C 1
ATOM 1384 O O . PRO A 1 177 ? 1.387 -7.105 -2.583 1.00 88.50 177 PRO A O 1
ATOM 1387 N N . PHE A 1 178 ? 2.952 -6.028 -1.400 1.00 84.69 178 PHE A N 1
ATOM 1388 C CA . PHE A 1 178 ? 3.096 -4.915 -2.321 1.00 84.69 178 PHE A CA 1
ATOM 1389 C C . PHE A 1 178 ? 4.354 -5.086 -3.164 1.00 84.69 178 PHE A C 1
ATOM 1391 O O . PHE A 1 178 ? 5.436 -5.318 -2.644 1.00 84.69 178 PHE A O 1
ATOM 1398 N N . ARG A 1 179 ? 4.203 -4.852 -4.475 1.00 70.38 179 ARG A N 1
ATOM 1399 C CA . ARG A 1 179 ? 5.290 -4.737 -5.460 1.00 70.38 179 ARG A CA 1
ATOM 1400 C C . ARG A 1 179 ? 6.090 -6.042 -5.678 1.00 70.38 179 ARG A C 1
ATOM 1402 O O . ARG A 1 179 ? 6.994 -6.343 -4.912 1.00 70.38 179 ARG A O 1
ATOM 1409 N N . PRO A 1 180 ? 5.880 -6.774 -6.790 1.00 62.31 180 PRO A N 1
ATOM 1410 C CA . PRO A 1 180 ? 6.728 -7.917 -7.107 1.00 62.31 180 PRO A CA 1
ATOM 1411 C C . PRO A 1 180 ? 8.122 -7.437 -7.532 1.00 62.31 180 PRO A C 1
ATOM 1413 O O . PRO A 1 180 ? 8.272 -6.689 -8.502 1.00 62.31 180 PRO A O 1
ATOM 1416 N N . PHE A 1 181 ? 9.154 -7.879 -6.822 1.00 68.19 181 PHE A N 1
ATOM 1417 C CA . PHE A 1 181 ? 10.541 -7.742 -7.249 1.00 68.19 181 PHE A CA 1
ATOM 1418 C C . PHE A 1 181 ? 11.339 -8.989 -6.868 1.00 68.19 181 PHE A C 1
ATOM 1420 O O . PHE A 1 181 ? 11.001 -9.707 -5.931 1.00 68.19 181 PHE A O 1
ATOM 1427 N N . VAL A 1 182 ? 12.398 -9.257 -7.626 1.00 66.75 182 VAL A N 1
ATOM 1428 C CA . VAL A 1 182 ? 13.301 -10.385 -7.394 1.00 66.75 182 VAL A CA 1
ATOM 1429 C C . VAL A 1 182 ? 14.541 -9.874 -6.671 1.00 66.75 182 VAL A C 1
ATOM 1431 O O . VAL A 1 182 ? 15.108 -8.836 -7.032 1.00 66.75 182 VAL A O 1
ATOM 1434 N N . LEU A 1 183 ? 14.972 -10.609 -5.648 1.00 72.25 183 LEU A N 1
ATOM 1435 C CA . LEU A 1 183 ? 16.245 -10.363 -4.982 1.00 72.25 183 LEU A CA 1
ATOM 1436 C C . LEU A 1 183 ? 17.379 -10.928 -5.835 1.00 72.25 183 LEU A C 1
ATOM 1438 O O . LEU A 1 183 ? 17.464 -12.133 -6.060 1.00 72.25 183 LEU A O 1
ATOM 1442 N N . ALA A 1 184 ? 18.254 -10.047 -6.309 1.00 70.25 184 ALA A N 1
ATOM 1443 C CA . ALA A 1 184 ? 19.470 -10.427 -7.009 1.00 70.25 184 ALA A CA 1
ATOM 1444 C C . ALA A 1 184 ? 20.615 -10.541 -5.995 1.00 70.25 184 ALA A C 1
ATOM 1446 O O . ALA A 1 184 ? 21.079 -9.538 -5.439 1.00 70.25 184 ALA A O 1
ATOM 1447 N N . THR A 1 185 ? 21.073 -11.767 -5.753 1.00 65.44 185 THR A N 1
ATOM 1448 C CA . THR A 1 185 ? 22.304 -12.044 -5.013 1.00 65.44 185 THR A CA 1
ATOM 1449 C C . THR A 1 185 ? 23.410 -12.347 -6.018 1.00 65.44 185 THR A C 1
ATOM 1451 O O . THR A 1 185 ? 23.243 -13.147 -6.935 1.00 65.44 185 THR A O 1
ATOM 1454 N N . THR A 1 186 ? 24.550 -11.678 -5.886 1.00 62.12 186 THR A N 1
ATOM 1455 C CA . THR A 1 186 ? 25.761 -12.049 -6.622 1.00 62.12 186 THR A CA 1
ATOM 1456 C C . THR A 1 186 ? 26.674 -12.771 -5.648 1.00 62.12 186 THR A C 1
ATOM 1458 O O . THR A 1 186 ? 27.138 -12.164 -4.683 1.00 62.12 186 THR A O 1
ATOM 1461 N N . SER A 1 187 ? 26.931 -14.057 -5.879 1.00 44.88 187 SER A N 1
ATOM 1462 C CA . SER A 1 187 ? 28.015 -14.771 -5.208 1.00 44.88 187 SER A CA 1
ATOM 1463 C C . SER A 1 187 ? 29.335 -14.119 -5.610 1.00 44.88 187 SER A C 1
ATOM 1465 O O . SER A 1 187 ? 29.786 -14.276 -6.744 1.00 44.88 187 SER A O 1
ATOM 1467 N N . ILE A 1 188 ? 29.942 -13.355 -4.703 1.00 47.34 188 ILE A N 1
ATOM 1468 C CA . ILE A 1 188 ? 31.305 -12.873 -4.891 1.00 47.34 188 ILE A CA 1
ATOM 1469 C C . ILE A 1 188 ? 32.228 -14.046 -4.527 1.00 47.34 188 ILE A C 1
ATOM 1471 O O . ILE A 1 188 ? 32.323 -14.442 -3.369 1.00 47.34 188 ILE A O 1
ATOM 1475 N N . SER A 1 189 ? 32.887 -14.659 -5.510 1.00 33.41 189 SER A N 1
ATOM 1476 C CA . SER A 1 189 ? 34.164 -15.301 -5.214 1.00 33.41 189 SER A CA 1
ATOM 1477 C C . SER A 1 189 ? 35.176 -14.170 -5.236 1.00 33.41 189 SER A C 1
ATOM 1479 O O . SER A 1 189 ? 35.467 -13.625 -6.301 1.00 33.41 189 SER A O 1
ATOM 1481 N N . THR A 1 190 ? 35.703 -13.772 -4.083 1.00 39.56 190 THR A N 1
ATOM 1482 C CA . THR A 1 190 ? 36.942 -12.996 -4.051 1.00 39.56 190 THR A CA 1
ATOM 1483 C C . THR A 1 190 ? 38.063 -13.904 -4.551 1.00 39.56 190 THR A C 1
ATOM 1485 O O . THR A 1 190 ? 38.831 -14.452 -3.766 1.00 39.56 190 THR A O 1
ATOM 1488 N N . SER A 1 191 ? 38.144 -14.126 -5.862 1.00 37.53 191 SER A N 1
ATOM 1489 C CA . SER A 1 191 ? 39.393 -14.540 -6.474 1.00 37.53 191 SER A CA 1
ATOM 1490 C C . SER A 1 191 ? 40.256 -13.291 -6.474 1.00 37.53 191 SER A C 1
ATOM 1492 O O . SER A 1 191 ? 40.120 -12.419 -7.334 1.00 37.53 191 SER A O 1
ATOM 1494 N N . THR A 1 192 ? 41.101 -13.168 -5.455 1.00 33.06 192 THR A N 1
ATOM 1495 C CA . THR A 1 192 ? 42.299 -12.337 -5.519 1.00 33.06 192 THR A CA 1
ATOM 1496 C C . THR A 1 192 ? 42.906 -12.552 -6.905 1.00 33.06 192 THR A C 1
ATOM 1498 O O . THR A 1 192 ? 43.096 -13.713 -7.279 1.00 33.06 192 THR A O 1
ATOM 1501 N N . PRO A 1 193 ? 43.169 -11.504 -7.702 1.00 39.22 193 PRO A N 1
ATOM 1502 C CA . PRO A 1 193 ? 43.822 -11.689 -8.982 1.00 39.22 193 PRO A CA 1
ATOM 1503 C C . PRO A 1 193 ? 45.227 -12.207 -8.680 1.00 39.22 193 PRO A C 1
ATOM 1505 O O . PRO A 1 193 ? 46.137 -11.446 -8.356 1.00 39.22 193 PRO A O 1
ATOM 1508 N N . THR A 1 194 ? 45.405 -13.529 -8.709 1.00 35.75 194 THR A N 1
ATOM 1509 C CA . THR A 1 194 ? 46.729 -14.124 -8.777 1.00 35.75 194 THR A CA 1
ATOM 1510 C C . THR A 1 194 ? 47.299 -13.620 -10.083 1.00 35.75 194 THR A C 1
ATOM 1512 O O . THR A 1 194 ? 46.841 -14.008 -11.156 1.00 35.75 194 THR A O 1
ATOM 1515 N N . ALA A 1 195 ? 48.232 -12.675 -9.970 1.00 37.47 195 ALA A N 1
ATOM 1516 C CA . ALA A 1 195 ? 48.976 -12.128 -11.081 1.00 37.47 195 ALA A CA 1
ATOM 1517 C C . ALA A 1 195 ? 49.390 -13.280 -11.998 1.00 37.47 195 ALA A C 1
ATOM 1519 O O . ALA A 1 195 ? 50.196 -14.134 -11.619 1.00 37.47 195 ALA A O 1
ATOM 1520 N N . MET A 1 196 ? 48.809 -13.310 -13.194 1.00 33.38 196 MET A N 1
ATOM 1521 C CA . MET A 1 196 ? 49.250 -14.181 -14.266 1.00 33.38 196 MET A CA 1
ATOM 1522 C C . MET A 1 196 ? 50.625 -13.640 -14.675 1.00 33.38 196 MET A C 1
ATOM 1524 O O . MET A 1 196 ? 50.745 -12.750 -15.511 1.00 33.38 196 MET A O 1
ATOM 1528 N N . ARG A 1 197 ? 51.676 -14.084 -13.972 1.00 29.56 197 ARG A N 1
ATOM 1529 C CA . ARG A 1 197 ? 53.067 -13.811 -14.330 1.00 29.56 197 ARG A CA 1
ATOM 1530 C C . ARG A 1 197 ? 53.287 -14.436 -15.701 1.00 29.56 197 ARG A C 1
ATOM 1532 O O . ARG A 1 197 ? 53.470 -15.644 -15.813 1.00 29.56 197 ARG A O 1
ATOM 1539 N N . SER A 1 198 ? 53.283 -13.604 -16.734 1.00 35.09 198 SER A N 1
ATOM 1540 C CA . SER A 1 198 ? 53.897 -13.930 -18.012 1.00 35.09 198 SER A CA 1
ATOM 1541 C C . SER A 1 198 ? 55.372 -14.229 -17.745 1.00 35.09 198 SER A C 1
ATOM 1543 O O . SER A 1 198 ? 56.156 -13.324 -17.451 1.00 35.09 198 SER A O 1
ATOM 1545 N N . SER A 1 199 ? 55.753 -15.504 -17.789 1.00 31.14 199 SER A N 1
ATOM 1546 C CA . SER A 1 199 ? 57.153 -15.900 -17.840 1.00 31.14 199 SER A CA 1
ATOM 1547 C C . SER A 1 199 ? 57.734 -15.370 -19.147 1.00 31.14 199 SER A C 1
ATOM 1549 O O . SER A 1 199 ? 57.446 -15.886 -20.227 1.00 31.14 199 SER A O 1
ATOM 1551 N N . THR A 1 200 ? 58.530 -14.311 -19.047 1.00 33.03 200 THR A N 1
ATOM 1552 C CA . THR A 1 200 ? 59.434 -13.860 -20.099 1.00 33.03 200 THR A CA 1
ATOM 1553 C C . THR A 1 200 ? 60.393 -15.005 -20.424 1.00 33.03 200 THR A C 1
ATOM 1555 O O . THR A 1 200 ? 61.310 -15.284 -19.653 1.00 33.03 200 THR A O 1
ATOM 1558 N N . GLY A 1 201 ? 60.152 -15.698 -21.538 1.00 30.62 201 GLY A N 1
ATOM 1559 C CA . GLY A 1 201 ? 61.118 -16.609 -22.139 1.00 30.62 201 GLY A CA 1
ATOM 1560 C C . GLY A 1 201 ? 62.263 -15.795 -22.729 1.00 30.62 201 GLY A C 1
ATOM 1561 O O . GLY A 1 201 ? 62.085 -15.054 -23.692 1.00 30.62 201 GLY A O 1
ATOM 1562 N N . THR A 1 202 ? 63.428 -15.898 -22.106 1.00 33.25 202 THR A N 1
ATOM 1563 C CA . THR A 1 202 ? 64.695 -15.325 -22.551 1.00 33.25 202 THR A CA 1
ATOM 1564 C C . THR A 1 202 ? 65.125 -15.974 -23.870 1.00 33.25 202 THR A C 1
ATOM 1566 O O . THR A 1 202 ? 65.244 -17.193 -23.967 1.00 33.25 202 THR A O 1
ATOM 1569 N N . CYS A 1 203 ? 65.362 -15.149 -24.888 1.00 31.72 203 CYS A N 1
ATOM 1570 C CA . CYS A 1 203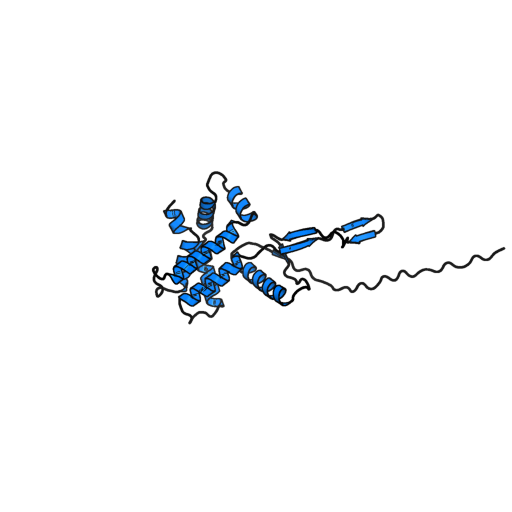 ? 65.933 -15.543 -26.177 1.00 31.72 203 CYS A CA 1
ATOM 1571 C C . CYS A 1 203 ? 67.428 -15.915 -26.001 1.00 31.72 203 CYS A C 1
ATOM 1573 O O . CYS A 1 203 ? 68.129 -15.179 -25.300 1.00 31.72 203 CYS A O 1
ATOM 1575 N N . PRO A 1 204 ? 67.955 -17.010 -26.588 1.00 40.16 204 PRO A N 1
ATOM 1576 C CA . PRO A 1 204 ? 69.378 -17.342 -26.497 1.00 40.16 204 PRO A CA 1
ATOM 1577 C C . PRO A 1 204 ? 70.213 -16.561 -27.534 1.00 40.16 204 PRO A C 1
ATOM 1579 O O . PRO A 1 204 ? 69.701 -16.228 -28.605 1.00 40.16 204 PRO A O 1
ATOM 1582 N N . PRO A 1 205 ? 71.501 -16.268 -27.261 1.00 39.38 205 PRO A N 1
ATOM 1583 C CA . PRO A 1 205 ? 72.328 -15.466 -28.154 1.00 39.38 205 PRO A CA 1
ATOM 1584 C C . PRO A 1 205 ? 72.831 -16.277 -29.356 1.00 39.38 205 PRO A C 1
ATOM 1586 O O . PRO A 1 205 ? 73.348 -17.388 -29.223 1.00 39.38 205 PRO A O 1
ATOM 1589 N N . THR A 1 206 ? 72.724 -15.671 -30.536 1.00 36.81 206 THR A N 1
ATOM 1590 C CA . THR A 1 206 ? 73.348 -16.086 -31.795 1.00 36.81 206 THR A CA 1
ATOM 1591 C C . THR A 1 206 ? 74.873 -16.105 -31.667 1.00 36.81 206 THR A C 1
ATOM 1593 O O . THR A 1 206 ? 75.489 -15.082 -31.371 1.00 36.81 206 THR A O 1
ATOM 1596 N N . ARG A 1 207 ? 75.492 -17.267 -31.918 1.00 31.34 207 ARG A N 1
ATOM 1597 C CA . ARG A 1 207 ? 76.934 -17.380 -32.181 1.00 31.34 207 ARG A CA 1
ATOM 1598 C C . ARG A 1 207 ? 77.209 -17.061 -33.647 1.00 31.34 207 ARG A C 1
ATOM 1600 O O . ARG A 1 207 ? 76.588 -17.638 -34.533 1.00 31.34 207 ARG A O 1
ATOM 1607 N N . SER A 1 208 ? 78.158 -16.163 -33.854 1.00 36.75 208 SER A N 1
ATOM 1608 C CA . SER A 1 208 ? 78.808 -15.848 -35.118 1.00 36.75 208 SER A CA 1
ATOM 1609 C C . SER A 1 208 ? 79.687 -17.002 -35.610 1.00 36.75 208 SER A C 1
ATOM 1611 O O . SER A 1 208 ? 80.513 -17.518 -34.853 1.00 36.75 208 SER A O 1
ATOM 1613 N N . ILE A 1 209 ? 79.530 -17.342 -36.892 1.00 35.16 209 ILE A N 1
ATOM 1614 C CA . ILE A 1 209 ? 80.609 -17.663 -37.838 1.00 35.16 209 ILE A CA 1
ATOM 1615 C C . ILE A 1 209 ? 80.303 -16.861 -39.100 1.00 35.16 209 ILE A C 1
ATOM 1617 O O . ILE A 1 209 ? 79.119 -16.882 -39.507 1.00 35.16 209 ILE A O 1
#

Sequence (209 aa):
MLAQVAIASPAVTALRSLMRVIGQSASLTNVQIRNKAAELAWSFRSLFNQPEVTTLLRGMNRQEPYWRRVLEYCLDGGLQSVLDEYMHILLESSGLLKASAEEIAAQLTDTISEALSLRTSVMSVDEVRLHPNQIELASEGCYKMRGHFALRFGDNPSDSDRVLNRSEHVRDAFNSPFRPFVLATTSISTSTPTAMRSSTGTCPPTRSI

Secondary structure (DSSP, 8-state):
-HHHHHHH-HHHHHHHHHHHHH-TTS-TT-HHHHHHHHHHHHHHHHHHTSHHHHHHHHHH--SS-HHHHHHHHHHHTTHHHHHHHHHHHHHHHTT-TTS-HHHHHHHHHHHHHHHHT-PPEEEEEEEEEEETTEEEEEEEEEEEEEESSEEE-SPPSS-HHHHHHHHHHHHHHHTSSS---EEE-----------------PPPPPPP-

pLDDT: mean 78.34, std 19.12, range [29.56, 97.0]

Radius of gyration: 26.6 Å; chains: 1; bounding box: 101×29×63 Å